Protein 1NSJ (pdb70)

Radius of gyration: 15.64 Å; Cα contacts (8 Å, |Δi|>4): 419; chains: 1; bounding box: 35×40×39 Å

Sequence (205 aa):
MVRVKICGITNLEDALFSVESGADAVGFVFYPKSKRYISPEDARRISVELPPFVFRVGVFVNEEPEKILDVASYVQLNAVQLHGEEPIELCRKIAERILVIKAVGVSNERDMERALNYREFPILLDTKTPEYGGSGKTFDWSLILPYRDRFRYLVLSGGLNPENVRSAIDVVRPFAVDVSSGVEAFPGKKDHDSIKMFIKNAKGL

Nearest PDB structures (foldseek):
  1nsj-assembly1_A-2  TM=1.005E+00  e=2.359E-43  Thermotoga maritima
  1lbm-assembly1_A  TM=1.004E+00  e=1.240E-36  Thermotoga maritima
  1dl3-assembly2_B  TM=9.849E-01  e=1.068E-34  Thermotoga maritima
  1v5x-assembly1_B  TM=9.228E-01  e=3.929E-20  Thermus thermophilus
  4wui-assembly1_A  TM=8.856E-01  e=5.084E-17  Jonesia denitrificans DSM 20603

CATH classification: 3.20.20.70

Secondary structure (DSSP, 8-state):
--EEEE----SHHHHHHHHHHT-SEEEEE--TT-TTB--HHHHHHHHHHS-SSSEEEEEESS--HHHHHHHHHHHT-SEEEE-S---HHHHHHHHTTSEEEEEEEESSHHHHHHHGGGTTS-EEEEES-SSSSS--S---GGGTGGGGGGSS-EEEESS--TTTHHHHHHHH--SEEEESGGGEEETTEE-HHHHHHHHHHHHT-

Solvent-accessible surface area: 10029 Å² total; per-residue (Å²): 159,9,116,1,12,0,12,0,0,42,42,61,120,0,0,51,62,0,23,146,32,27,6,44,10,0,0,0,16,10,69,88,175,32,157,43,87,7,24,26,92,66,0,85,165,10,1,84,104,9,48,95,195,13,88,27,3,0,9,3,38,81,32,100,45,119,95,0,40,83,12,6,84,105,0,98,14,53,0,0,3,0,54,12,122,1,70,45,114,32,0,117,96,0,42,121,186,26,86,3,20,0,2,2,30,1,43,47,88,190,38,0,106,95,0,45,107,19,104,82,13,28,0,1,0,10,1,84,44,115,108,178,59,3,44,37,219,67,22,86,10,53,28,0,82,108,39,89,117,117,15,160,110,8,13,0,7,7,27,2,46,18,152,22,0,92,62,0,5,75,57,1,130,12,86,9,0,8,5,30,66,27,1,30,60,125,61,7,73,2,52,59,85,27,0,94,51,0,0,91,46,0,26,51,116

B-factor: mean 32.95, std 12.45, range [14.98, 98.83]

Structure (mmCIF, N/CA/C/O backbone):
data_1NSJ
#
_entry.id   1NSJ
#
_cell.length_a   68.400
_cell.length_b   68.400
_cell.length_c   185.400
_cell.angle_alpha   90.00
_cell.angle_beta   90.00
_cell.angle_gamma   120.00
#
_symmetry.space_group_name_H-M   'P 61 2 2'
#
loop_
_entity.id
_entity.type
_entity.pdbx_description
1 polymer 'PHOSPHORIBOSYL ANTHRANILATE ISOMERASE'
2 non-polymer 'PHOSPHATE ION'
3 water water
#
loop_
_atom_site.group_PDB
_atom_site.id
_atom_site.type_symbol
_atom_site.label_atom_id
_atom_site.label_alt_id
_atom_site.label_comp_id
_atom_site.label_asym_id
_atom_site.label_entity_id
_atom_site.label_seq_id
_atom_site.pdbx_PDB_ins_code
_atom_site.Cartn_x
_atom_site.Cartn_y
_atom_site.Cartn_z
_atom_site.occupancy
_atom_site.B_iso_or_equiv
_atom_site.auth_seq_id
_atom_site.auth_comp_id
_atom_site.auth_asym_id
_atom_site.auth_atom_id
_atom_site.pdbx_PDB_model_num
ATOM 1 N N . MET A 1 1 ? -5.398 17.624 51.743 1.00 54.26 1 MET A N 1
ATOM 2 C CA . MET A 1 1 ? -3.918 17.569 51.840 1.00 53.99 1 MET A CA 1
ATOM 3 C C . MET A 1 1 ? -3.388 18.873 52.440 1.00 48.98 1 MET A C 1
ATOM 4 O O . MET A 1 1 ? -3.920 19.936 52.171 1.00 53.10 1 MET A O 1
ATOM 9 N N . VAL A 1 2 ? -2.330 18.784 53.226 1.00 41.43 2 VAL A N 1
ATOM 10 C CA . VAL A 1 2 ? -1.742 19.939 53.886 1.00 37.62 2 VAL A CA 1
ATOM 11 C C . VAL A 1 2 ? -0.844 20.835 52.994 1.00 34.23 2 VAL A C 1
ATOM 12 O O . VAL A 1 2 ? -0.271 20.365 52.003 1.00 34.16 2 VAL A O 1
ATOM 16 N N . ARG A 1 3 ? -0.786 22.130 53.305 1.00 28.93 3 ARG A N 1
ATOM 17 C CA . ARG A 1 3 ? 0.084 23.061 52.580 1.00 24.74 3 ARG A CA 1
ATOM 18 C C . ARG A 1 3 ? 1.398 23.110 53.350 1.00 23.32 3 ARG A C 1
ATOM 19 O O . ARG A 1 3 ? 1.412 22.887 54.549 1.00 22.33 3 ARG A O 1
ATOM 27 N N . VAL A 1 4 ? 2.499 23.407 52.667 1.00 21.66 4 VAL A N 1
ATOM 28 C CA . VAL A 1 4 ? 3.815 23.446 53.292 1.00 19.52 4 VAL A CA 1
ATOM 29 C C . VAL A 1 4 ? 4.549 24.726 52.974 1.00 22.90 4 VAL A C 1
ATOM 30 O O . VAL A 1 4 ? 4.701 25.085 51.805 1.00 24.19 4 VAL A O 1
ATOM 34 N N . LYS A 1 5 ? 4.993 25.432 54.002 1.00 20.56 5 LYS A N 1
ATOM 35 C CA . LYS A 1 5 ? 5.771 26.648 53.805 1.00 22.29 5 LYS A CA 1
ATOM 36 C C . LYS A 1 5 ? 7.201 26.359 54.297 1.00 25.54 5 LYS A C 1
ATOM 37 O O . LYS A 1 5 ? 7.376 25.749 55.356 1.00 26.84 5 LYS A O 1
ATOM 43 N N . ILE A 1 6 ? 8.212 26.714 53.504 1.00 24.21 6 ILE A N 1
ATOM 44 C CA . ILE A 1 6 ? 9.606 26.520 53.903 1.00 24.28 6 ILE A CA 1
ATOM 45 C C . ILE A 1 6 ? 10.052 27.953 54.213 1.00 26.31 6 ILE A C 1
ATOM 46 O O . ILE A 1 6 ? 10.024 28.829 53.341 1.00 27.20 6 ILE A O 1
ATOM 51 N N . CYS A 1 7 ? 10.371 28.217 55.477 1.00 23.90 7 CYS A N 1
ATOM 52 C CA . CYS A 1 7 ? 10.763 29.560 55.885 1.00 22.21 7 CYS A CA 1
ATOM 53 C C . CYS A 1 7 ? 12.279 29.739 55.968 1.00 22.32 7 CYS A C 1
ATOM 54 O O . CYS A 1 7 ? 13.034 28.772 55.900 1.00 24.61 7 CYS A O 1
ATOM 57 N N . GLY A 1 8 ? 12.718 30.989 56.083 1.00 24.47 8 GLY A N 1
ATOM 58 C CA . GLY A 1 8 ? 14.139 31.274 56.189 1.00 26.18 8 GLY A CA 1
ATOM 59 C C . GLY A 1 8 ? 14.946 31.061 54.922 1.00 24.49 8 GLY A C 1
ATOM 60 O O . GLY A 1 8 ? 16.120 30.699 54.987 1.00 25.86 8 GLY A O 1
ATOM 61 N N . ILE A 1 9 ? 14.316 31.271 53.772 1.00 24.96 9 ILE A N 1
ATOM 62 C CA . ILE A 1 9 ? 14.990 31.118 52.496 1.00 23.71 9 ILE A CA 1
ATOM 63 C C . ILE A 1 9 ? 15.906 32.323 52.308 1.00 22.36 9 ILE A C 1
ATOM 64 O O . ILE A 1 9 ? 15.476 33.466 52.467 1.00 23.56 9 ILE A O 1
ATOM 69 N N . THR A 1 10 ? 17.177 32.075 52.010 1.00 24.89 10 THR A N 1
ATOM 70 C CA . THR A 1 10 ? 18.109 33.173 51.811 1.00 27.12 10 THR A CA 1
ATOM 71 C C . THR A 1 10 ? 18.740 33.145 50.431 1.00 29.20 10 THR A C 1
ATOM 72 O O . THR A 1 10 ? 19.500 34.046 50.080 1.00 31.22 10 THR A O 1
ATOM 76 N N . ASN A 1 11 ? 18.441 32.125 49.642 1.00 28.81 11 ASN A N 1
ATOM 77 C CA . ASN A 1 11 ? 19.044 32.047 48.320 1.00 29.39 11 ASN A CA 1
ATOM 78 C C . ASN A 1 11 ? 18.149 31.396 47.267 1.00 28.85 11 ASN A C 1
ATOM 79 O O . ASN A 1 11 ? 17.324 30.546 47.584 1.00 27.65 11 ASN A O 1
ATOM 84 N N . LEU A 1 12 ? 18.325 31.816 46.011 1.00 29.13 12 LEU A N 1
ATOM 85 C CA . LEU A 1 12 ? 17.528 31.331 44.888 1.00 26.56 12 LEU A CA 1
ATOM 86 C C . LEU A 1 12 ? 17.461 29.822 44.722 1.00 24.25 12 LEU A C 1
ATOM 87 O O . LEU A 1 12 ? 16.357 29.285 44.592 1.00 26.77 12 LEU A O 1
ATOM 92 N N . GLU A 1 13 ? 18.601 29.125 44.761 1.00 23.08 13 GLU A N 1
ATOM 93 C CA . GLU A 1 13 ? 18.568 27.671 44.573 1.00 24.31 13 GLU A CA 1
ATOM 94 C C . GLU A 1 13 ? 17.740 26.923 45.621 1.00 26.67 13 GLU A C 1
ATOM 95 O O . GLU A 1 13 ? 17.066 25.948 45.278 1.00 26.95 13 GLU A O 1
ATOM 101 N N . ASP A 1 14 ? 17.785 27.357 46.887 1.00 27.64 14 ASP A N 1
ATOM 102 C CA . ASP A 1 14 ? 16.993 26.694 47.938 1.00 24.96 14 ASP A CA 1
ATOM 103 C C . ASP A 1 14 ? 15.521 26.948 47.654 1.00 21.53 14 ASP A C 1
ATOM 104 O O . ASP A 1 14 ? 14.692 26.068 47.814 1.00 24.96 14 ASP A O 1
ATOM 109 N N . ALA A 1 15 ? 15.201 28.155 47.219 1.00 19.74 15 ALA A N 1
ATOM 110 C CA . ALA A 1 15 ? 13.824 28.500 46.916 1.00 20.95 15 ALA A CA 1
ATOM 111 C C . ALA A 1 15 ? 13.272 27.665 45.751 1.00 22.08 15 ALA A C 1
ATOM 112 O O . ALA A 1 15 ? 12.196 27.071 45.855 1.00 22.38 15 ALA A O 1
ATOM 114 N N . LEU A 1 16 ? 14.015 27.596 44.650 1.00 23.49 16 LEU A N 1
ATOM 115 C CA . LEU A 1 16 ? 13.562 26.828 43.489 1.00 23.54 16 LEU A CA 1
ATOM 116 C C . LEU A 1 16 ? 13.447 25.337 43.794 1.00 21.59 16 LEU A C 1
ATOM 117 O O . LEU A 1 16 ? 12.536 24.663 43.319 1.00 22.99 16 LEU A O 1
ATOM 122 N N . PHE A 1 17 ? 14.380 24.807 44.572 1.00 23.55 17 PHE A N 1
ATOM 123 C CA . PHE A 1 17 ? 14.313 23.397 44.909 1.00 23.26 17 PHE A CA 1
ATOM 124 C C . PHE A 1 17 ? 13.038 23.157 45.724 1.00 25.77 17 PHE A C 1
ATOM 125 O O . PHE A 1 17 ? 12.346 22.160 45.502 1.00 27.73 17 PHE A O 1
ATOM 133 N N . SER A 1 18 ? 12.717 24.082 46.640 1.00 26.66 18 SER A N 1
ATOM 134 C CA . SER A 1 18 ? 11.518 23.989 47.481 1.00 25.16 18 SER A CA 1
ATOM 135 C C . SER A 1 18 ? 10.263 23.921 46.622 1.00 25.63 18 SER A C 1
ATOM 136 O O . SER A 1 18 ? 9.415 23.048 46.828 1.00 27.38 18 SER A O 1
ATOM 139 N N . VAL A 1 19 ? 10.156 24.839 45.659 1.00 24.83 19 VAL A N 1
ATOM 140 C CA . VAL A 1 19 ? 9.005 24.906 44.748 1.00 23.21 19 VAL A CA 1
ATOM 141 C C . VAL A 1 19 ? 8.861 23.608 43.946 1.00 22.46 19 VAL A C 1
ATOM 142 O O . VAL A 1 19 ? 7.788 22.993 43.933 1.00 21.81 19 VAL A O 1
ATOM 146 N N . GLU A 1 20 ? 9.961 23.154 43.337 1.00 25.83 20 GLU A N 1
ATOM 147 C CA . GLU A 1 20 ? 9.960 21.927 42.537 1.00 25.73 20 GLU A CA 1
ATOM 148 C C . GLU A 1 20 ? 9.700 20.664 43.367 1.00 28.32 20 GLU A C 1
ATOM 149 O O . GLU A 1 20 ? 9.219 19.671 42.822 1.00 30.52 20 GLU A O 1
ATOM 155 N N . SER A 1 21 ? 10.021 20.678 44.665 1.00 29.25 21 SER A N 1
ATOM 156 C CA . SER A 1 21 ? 9.749 19.516 45.526 1.00 27.68 21 SER A CA 1
ATOM 157 C C . SER A 1 21 ? 8.328 19.525 46.050 1.00 26.75 21 SER A C 1
ATOM 158 O O . SER A 1 21 ? 7.889 18.557 46.659 1.00 31.07 21 SER A O 1
ATOM 161 N N . GLY A 1 22 ? 7.607 20.618 45.808 1.00 26.01 22 GLY A N 1
ATOM 162 C CA . GLY A 1 22 ? 6.227 20.692 46.234 1.00 25.29 22 GLY A CA 1
ATOM 163 C C . GLY A 1 22 ? 5.840 21.711 47.287 1.00 26.41 22 GLY A C 1
ATOM 164 O O . GLY A 1 22 ? 4.701 21.673 47.714 1.00 27.69 22 GLY A O 1
ATOM 165 N N . ALA A 1 23 ? 6.739 22.594 47.714 1.00 23.86 23 ALA A N 1
ATOM 166 C CA . ALA A 1 23 ? 6.397 23.588 48.726 1.00 22.40 23 ALA A CA 1
ATOM 167 C C . ALA A 1 23 ? 5.393 24.582 48.152 1.00 24.46 23 ALA A C 1
ATOM 168 O O . ALA A 1 23 ? 5.507 24.977 47.002 1.00 27.29 23 ALA A O 1
ATOM 170 N N . ASP A 1 24 ? 4.427 25.009 48.960 1.00 23.36 24 ASP A N 1
ATOM 171 C CA . ASP A 1 24 ? 3.388 25.934 48.523 1.00 20.37 24 ASP A CA 1
ATOM 172 C C . ASP A 1 24 ? 3.685 27.382 48.840 1.00 20.75 24 ASP A C 1
ATOM 173 O O . ASP A 1 24 ? 2.954 28.272 48.412 1.00 20.72 24 ASP A O 1
ATOM 178 N N . ALA A 1 25 ? 4.702 27.622 49.657 1.00 23.08 25 ALA A N 1
ATOM 179 C CA . ALA A 1 25 ? 5.065 28.979 50.051 1.00 22.57 25 ALA A CA 1
ATOM 180 C C . ALA A 1 25 ? 6.508 29.019 50.483 1.00 22.59 25 ALA A C 1
ATOM 181 O O . ALA A 1 25 ? 7.021 27.995 50.946 1.00 23.49 25 ALA A O 1
ATOM 183 N N . VAL A 1 26 ? 7.172 30.156 50.283 1.00 23.99 26 VAL A N 1
ATOM 184 C CA . VAL A 1 26 ? 8.540 30.324 50.765 1.00 24.55 26 VAL A CA 1
ATOM 185 C C . VAL A 1 26 ? 8.477 31.540 51.664 1.00 23.86 26 VAL A C 1
ATOM 186 O O . VAL A 1 26 ? 7.681 32.475 51.434 1.00 24.69 26 VAL A O 1
ATOM 190 N N . GLY A 1 27 ? 9.289 31.536 52.718 1.00 20.21 27 GLY A N 1
ATOM 191 C CA . GLY A 1 27 ? 9.319 32.646 53.634 1.00 21.11 27 GLY A CA 1
ATOM 192 C C . GLY A 1 27 ? 10.671 33.358 53.690 1.00 21.12 27 GLY A C 1
ATOM 193 O O . GLY A 1 27 ? 11.696 32.691 53.698 1.00 24.47 27 GLY A O 1
ATOM 194 N N . PHE A 1 28 ? 10.640 34.686 53.720 1.00 23.39 28 PHE A N 1
ATOM 195 C CA . PHE A 1 28 ? 11.820 35.567 53.809 1.00 23.00 28 PHE A CA 1
ATOM 196 C C . PHE A 1 28 ? 11.724 36.288 55.154 1.00 24.13 28 PHE A C 1
ATOM 197 O O . PHE A 1 28 ? 10.709 36.914 55.444 1.00 25.54 28 PHE A O 1
ATOM 205 N N . VAL A 1 29 ? 12.770 36.191 55.965 1.00 23.28 29 VAL A N 1
ATOM 206 C CA . VAL A 1 29 ? 12.797 36.811 57.281 1.00 24.05 29 VAL A CA 1
ATOM 207 C C . VAL A 1 29 ? 13.354 38.219 57.173 1.00 26.72 29 VAL A C 1
ATOM 208 O O . VAL A 1 29 ? 14.521 38.406 56.836 1.00 29.74 29 VAL A O 1
ATOM 212 N N . PHE A 1 30 ? 12.541 39.214 57.499 1.00 27.03 30 PHE A N 1
ATOM 213 C CA . PHE A 1 30 ? 12.984 40.597 57.400 1.00 27.14 30 PHE A CA 1
ATOM 214 C C . PHE A 1 30 ? 13.294 41.204 58.763 1.00 29.24 30 PHE A C 1
ATOM 215 O O . PHE A 1 30 ? 13.304 42.419 58.946 1.00 31.30 30 PHE A O 1
ATOM 223 N N . TYR A 1 31 ? 13.584 40.332 59.716 1.00 31.68 31 TYR A N 1
ATOM 224 C CA . TYR A 1 31 ? 13.935 40.742 61.063 1.00 31.38 31 TYR A CA 1
ATOM 225 C C . TYR A 1 31 ? 15.471 40.811 61.071 1.00 29.86 31 TYR A C 1
ATOM 226 O O . TYR A 1 31 ? 16.150 39.793 60.971 1.00 28.87 31 TYR A O 1
ATOM 235 N N . PRO A 1 32 ? 16.029 42.027 61.173 1.00 32.43 32 PRO A N 1
ATOM 236 C CA . PRO A 1 32 ? 17.470 42.311 61.185 1.00 33.68 32 PRO A CA 1
ATOM 237 C C . PRO A 1 32 ? 18.325 41.472 62.133 1.00 35.71 32 PRO A C 1
ATOM 238 O O . PRO A 1 32 ? 19.462 41.149 61.814 1.00 36.39 32 PRO A O 1
ATOM 242 N N . LYS A 1 33 ? 17.792 41.134 63.302 1.00 37.48 33 LYS A N 1
ATOM 243 C CA . LYS A 1 33 ? 18.550 40.335 64.267 1.00 40.15 33 LYS A CA 1
ATOM 244 C C . LYS A 1 33 ? 18.519 38.832 64.022 1.00 40.81 33 LYS A C 1
ATOM 245 O O . LYS A 1 33 ? 19.046 38.067 64.824 1.00 43.63 33 LYS A O 1
ATOM 251 N N . SER A 1 34 ? 17.872 38.392 62.949 1.00 38.61 34 SER A N 1
ATOM 252 C CA . SER A 1 34 ? 17.826 36.969 62.661 1.00 35.44 34 SER A CA 1
ATOM 253 C C . SER A 1 34 ? 19.049 36.545 61.852 1.00 37.27 34 SER A C 1
ATOM 254 O O . SER A 1 34 ? 19.531 37.291 60.989 1.00 36.00 34 SER A O 1
ATOM 257 N N . LYS A 1 35 ? 19.541 35.337 62.122 1.00 37.09 35 LYS A N 1
ATOM 258 C CA . LYS A 1 35 ? 20.678 34.806 61.375 1.00 38.77 35 LYS A CA 1
ATOM 259 C C . LYS A 1 35 ? 20.214 34.439 59.955 1.00 40.01 35 LYS A C 1
ATOM 260 O O . LYS A 1 35 ? 21.031 34.222 59.060 1.00 43.48 35 LYS A O 1
ATOM 266 N N . ARG A 1 36 ? 18.898 34.314 59.781 1.00 36.37 36 ARG A N 1
ATOM 267 C CA . ARG A 1 36 ? 18.304 33.986 58.485 1.00 32.82 36 ARG A CA 1
ATOM 268 C C . ARG A 1 36 ? 17.787 35.247 57.782 1.00 31.14 36 ARG A C 1
ATOM 269 O O . ARG A 1 36 ? 16.944 35.159 56.888 1.00 33.15 36 ARG A O 1
ATOM 277 N N . TYR A 1 37 ? 18.2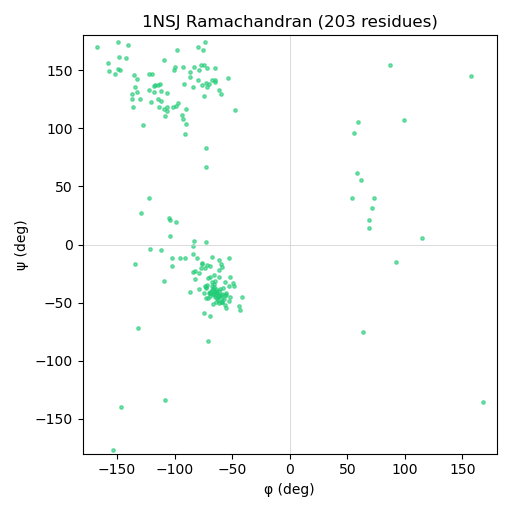73 36.414 58.195 1.00 27.22 37 TYR A N 1
ATOM 278 C CA . TYR A 1 37 ? 17.854 37.681 57.597 1.00 28.36 37 TYR A CA 1
ATOM 279 C C . TYR A 1 37 ? 18.257 37.856 56.113 1.00 29.97 37 TYR A C 1
ATOM 280 O O . TYR A 1 37 ? 19.369 37.517 55.719 1.00 30.68 37 TYR A O 1
ATOM 289 N N . ILE A 1 38 ? 17.360 38.422 55.310 1.00 30.22 38 ILE A N 1
ATOM 290 C CA . ILE A 1 38 ? 17.635 38.693 53.894 1.00 29.15 38 ILE A CA 1
ATOM 291 C C . ILE A 1 38 ? 17.100 40.098 53.577 1.00 29.59 38 ILE A C 1
ATOM 292 O O . ILE A 1 38 ? 15.971 40.429 53.941 1.00 30.45 38 ILE A O 1
ATOM 297 N N . SER A 1 39 ? 17.918 40.947 52.957 1.00 28.38 39 SER A N 1
ATOM 298 C CA . SER A 1 39 ? 17.490 42.304 52.641 1.00 28.85 39 SER A CA 1
ATOM 299 C C . SER A 1 39 ? 16.343 42.294 51.639 1.00 28.73 39 SER A C 1
ATOM 300 O O . SER A 1 39 ? 16.213 41.360 50.848 1.00 29.60 39 SER A O 1
ATOM 303 N N . PRO A 1 40 ? 15.487 43.324 51.670 1.00 27.48 40 PRO A N 1
ATOM 304 C CA . PRO A 1 40 ? 14.363 43.402 50.742 1.00 28.13 40 PRO A CA 1
ATOM 305 C C . PRO A 1 40 ? 14.858 43.342 49.307 1.00 30.88 40 PRO A C 1
ATOM 306 O O . PRO A 1 40 ? 14.174 42.814 48.444 1.00 32.62 40 PRO A O 1
ATOM 310 N N . GLU A 1 41 ? 16.053 43.874 49.059 1.00 32.70 41 GLU A N 1
ATOM 311 C CA . GLU A 1 41 ? 16.623 43.865 47.711 1.00 34.90 41 GLU A CA 1
ATOM 312 C C . GLU A 1 41 ? 17.010 42.461 47.268 1.00 33.46 41 GLU A C 1
ATOM 313 O O . GLU A 1 41 ? 16.692 42.051 46.152 1.00 31.68 41 GLU A O 1
ATOM 319 N N . ASP A 1 42 ? 17.649 41.708 48.155 1.00 31.82 42 ASP A N 1
ATOM 320 C CA . ASP A 1 42 ? 18.032 40.340 47.835 1.00 32.14 42 ASP A CA 1
ATOM 321 C C . ASP A 1 42 ? 16.795 39.464 47.687 1.00 32.60 42 ASP A C 1
ATOM 322 O O . ASP A 1 42 ? 16.773 38.534 46.881 1.00 33.02 42 ASP A O 1
ATOM 327 N N . ALA A 1 43 ? 15.782 39.741 48.502 1.00 31.52 43 ALA A N 1
ATOM 328 C CA . ALA A 1 43 ? 14.539 38.979 48.463 1.00 29.41 43 ALA A CA 1
ATOM 329 C C . ALA A 1 43 ? 13.772 39.267 47.176 1.00 27.71 43 ALA A C 1
ATOM 330 O O . ALA A 1 43 ? 13.213 38.355 46.572 1.00 26.25 43 ALA A O 1
ATOM 332 N N . ARG A 1 44 ? 13.732 40.531 46.762 1.00 29.00 44 ARG A N 1
ATOM 333 C CA . ARG A 1 44 ? 13.041 40.896 45.532 1.00 28.52 44 ARG A CA 1
ATOM 334 C C . ARG A 1 44 ? 13.559 40.091 44.324 1.00 27.89 44 ARG A C 1
ATOM 335 O O . ARG A 1 44 ? 12.770 39.617 43.521 1.00 29.46 44 ARG A O 1
ATOM 343 N N . ARG A 1 45 ? 14.879 39.913 44.236 1.00 29.45 45 ARG A N 1
ATOM 344 C CA . ARG A 1 45 ? 15.536 39.153 43.147 1.00 30.38 45 ARG A CA 1
ATOM 345 C C . ARG A 1 45 ? 14.993 37.744 43.045 1.00 30.15 45 ARG A C 1
ATOM 346 O O . ARG A 1 45 ? 14.775 37.213 41.952 1.00 32.31 45 ARG A O 1
ATOM 354 N N . ILE A 1 46 ? 14.836 37.127 44.209 1.00 29.41 46 ILE A N 1
ATOM 355 C CA . ILE A 1 46 ? 14.335 35.773 44.310 1.00 26.01 46 ILE A CA 1
ATOM 356 C C . ILE A 1 46 ? 12.847 35.692 44.004 1.00 25.61 46 ILE A C 1
ATOM 357 O O . ILE A 1 46 ? 12.421 34.838 43.230 1.00 28.66 46 ILE A O 1
ATOM 362 N N . SER A 1 47 ? 12.067 36.601 44.580 1.00 23.77 47 SER A N 1
ATOM 363 C CA . SER A 1 47 ? 10.617 36.609 44.385 1.00 24.62 47 SER A CA 1
ATOM 364 C C . SER A 1 47 ? 10.224 36.709 42.901 1.00 26.14 47 SER A C 1
ATOM 365 O O . SER A 1 47 ? 9.348 36.002 42.400 1.00 25.16 47 SER A O 1
ATOM 368 N N . VAL A 1 48 ? 10.872 37.635 42.220 1.00 27.70 48 VAL A N 1
ATOM 369 C CA . VAL A 1 48 ? 10.628 37.906 40.818 1.00 29.28 48 VAL A CA 1
ATOM 370 C C . VAL A 1 48 ? 10.922 36.699 39.899 1.00 28.22 48 VAL A C 1
ATOM 371 O O . VAL A 1 48 ? 10.258 36.501 38.895 1.00 30.86 48 VAL A O 1
ATOM 375 N N . GLU A 1 49 ? 11.841 35.844 40.323 1.00 26.75 49 GLU A N 1
ATOM 376 C CA . GLU A 1 49 ? 12.274 34.654 39.595 1.00 25.92 49 GLU A CA 1
ATOM 377 C C . GLU A 1 49 ? 11.372 33.414 39.798 1.00 28.73 49 GLU A C 1
ATOM 378 O O . GLU A 1 49 ? 11.374 32.469 38.987 1.00 29.01 49 GLU A O 1
ATOM 384 N N . LEU A 1 50 ? 10.657 33.391 40.921 1.00 28.46 50 LEU A N 1
ATOM 385 C CA . LEU A 1 50 ? 9.783 32.277 41.289 1.00 25.86 50 LEU A CA 1
ATOM 386 C C . LEU A 1 50 ? 8.532 32.210 40.429 1.00 23.38 50 LEU A C 1
ATOM 387 O O . LEU A 1 50 ? 8.054 33.225 39.952 1.00 25.64 50 LEU A O 1
ATOM 392 N N . PRO A 1 51 ? 7.971 31.007 40.244 1.00 21.85 51 PRO A N 1
ATOM 393 C CA . PRO A 1 51 ? 6.762 30.862 39.433 1.00 24.75 51 PRO A CA 1
ATOM 394 C C . PRO A 1 51 ? 5.505 31.334 40.147 1.00 29.15 51 PRO A C 1
ATOM 395 O O . PRO A 1 51 ? 5.526 31.652 41.343 1.00 30.90 51 PRO A O 1
ATOM 399 N N . PRO A 1 52 ? 4.402 31.476 39.400 1.00 27.21 52 PRO A N 1
ATOM 400 C CA . PRO A 1 52 ? 3.172 31.898 40.055 1.00 21.98 52 PRO A CA 1
ATOM 401 C C . PRO A 1 52 ? 2.693 30.675 40.851 1.00 20.63 52 PRO A C 1
ATOM 402 O O . PRO A 1 52 ? 3.280 29.595 40.749 1.00 20.61 52 PRO A O 1
ATOM 406 N N . PHE A 1 53 ? 1.633 30.853 41.636 1.00 21.91 53 PHE A N 1
ATOM 407 C CA . PHE A 1 53 ? 1.041 29.791 42.461 1.00 22.93 53 PHE A CA 1
ATOM 408 C C . PHE A 1 53 ? 1.880 29.311 43.629 1.00 23.28 53 PHE A C 1
ATOM 409 O O . PHE A 1 53 ? 1.715 28.193 44.087 1.00 26.07 53 PHE A O 1
ATOM 417 N N . VAL A 1 54 ? 2.815 30.150 44.056 1.00 23.78 54 VAL A N 1
ATOM 418 C CA . VAL A 1 54 ? 3.688 29.882 45.181 1.00 22.47 54 VAL A CA 1
ATOM 419 C C . VAL A 1 54 ? 3.733 31.182 45.984 1.00 22.15 54 VAL A C 1
ATOM 420 O O . VAL A 1 54 ? 4.116 32.228 45.463 1.00 22.05 54 VAL A O 1
ATOM 424 N N . PHE A 1 55 ? 3.268 31.122 47.232 1.00 21.90 55 PHE A N 1
ATOM 425 C CA . PHE A 1 55 ? 3.239 32.292 48.100 1.00 20.64 55 PHE A CA 1
ATOM 426 C C . PHE A 1 55 ? 4.614 32.764 48.570 1.00 19.72 55 PHE A C 1
ATOM 427 O O . PHE A 1 55 ? 5.492 31.953 48.864 1.00 21.95 55 PHE A O 1
ATOM 435 N N . ARG A 1 56 ? 4.812 34.079 48.568 1.00 20.02 56 ARG A N 1
ATOM 436 C CA . ARG A 1 56 ? 6.043 34.676 49.066 1.00 23.65 56 ARG A CA 1
ATOM 437 C C . ARG A 1 56 ? 5.549 35.333 50.339 1.00 22.54 56 ARG A C 1
ATOM 438 O O . ARG A 1 56 ? 4.672 36.189 50.285 1.00 23.70 56 ARG A O 1
ATOM 446 N N . VAL A 1 57 ? 6.042 34.888 51.483 1.00 23.20 57 VAL A N 1
ATOM 447 C CA . VAL A 1 57 ? 5.596 35.450 52.749 1.00 21.90 57 VAL A CA 1
ATOM 448 C C . VAL A 1 57 ? 6.750 36.210 53.375 1.00 20.29 57 VAL A C 1
ATOM 449 O O . VAL A 1 57 ? 7.895 35.792 53.264 1.00 22.82 57 VAL A O 1
ATOM 453 N N . GLY A 1 58 ? 6.473 37.379 53.939 1.00 22.52 58 GLY A N 1
ATOM 454 C CA . GLY A 1 58 ? 7.525 38.150 54.591 1.00 21.99 58 GLY A CA 1
ATOM 455 C C . GLY A 1 58 ? 7.359 38.077 56.109 1.00 22.75 58 GLY A C 1
ATOM 456 O O . GLY A 1 58 ? 6.258 38.264 56.604 1.00 22.86 58 GLY A O 1
ATOM 457 N N . VAL A 1 59 ? 8.425 37.764 56.843 1.00 23.08 59 VAL A N 1
ATOM 458 C CA . VAL A 1 59 ? 8.355 37.671 58.303 1.00 24.95 59 VAL A CA 1
ATOM 459 C C . VAL A 1 59 ? 8.871 38.935 58.977 1.00 24.58 59 VAL A C 1
ATOM 460 O O . VAL A 1 59 ? 10.039 39.294 58.822 1.00 24.92 59 VAL A O 1
ATOM 464 N N . PHE A 1 60 ? 7.997 39.589 59.736 1.00 24.43 60 PHE A N 1
ATOM 465 C CA . PHE A 1 60 ? 8.323 40.814 60.456 1.00 25.63 60 PHE A CA 1
ATOM 466 C C . PHE A 1 60 ? 8.136 40.616 61.963 1.00 28.69 60 PHE A C 1
ATOM 467 O O . PHE A 1 60 ? 7.251 39.876 62.389 1.00 28.50 60 PHE A O 1
ATOM 475 N N . VAL A 1 61 ? 8.970 41.278 62.761 1.00 29.64 61 VAL A N 1
ATOM 476 C CA . VAL A 1 61 ? 8.901 41.185 64.223 1.00 29.01 61 VAL A CA 1
ATOM 477 C C . VAL A 1 61 ? 8.839 42.610 64.770 1.00 29.63 61 VAL A C 1
ATOM 478 O O . VAL A 1 61 ? 9.827 43.342 64.736 1.00 32.57 61 VAL A O 1
ATOM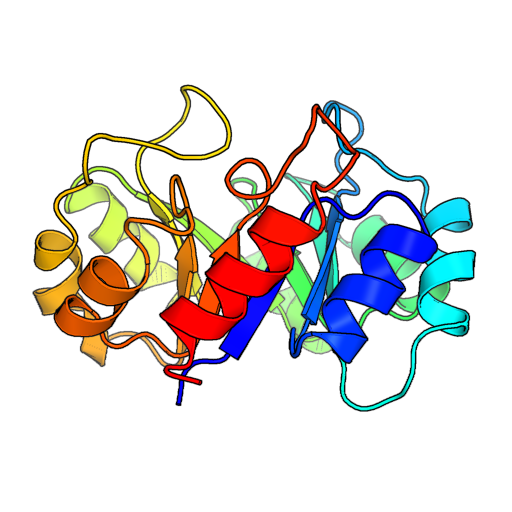 482 N N . ASN A 1 62 ? 7.646 43.035 65.165 1.00 30.03 62 ASN A N 1
ATOM 483 C CA . ASN A 1 62 ? 7.445 44.374 65.728 1.00 32.15 62 ASN A CA 1
ATOM 484 C C . ASN A 1 62 ? 7.971 45.491 64.818 1.00 35.14 62 ASN A C 1
ATOM 485 O O . ASN A 1 62 ? 8.583 46.454 65.290 1.00 35.48 62 ASN A O 1
ATOM 490 N N . GLU A 1 63 ? 7.762 45.347 63.512 1.00 35.35 63 GLU A N 1
ATOM 491 C CA . GLU A 1 63 ? 8.205 46.354 62.552 1.00 34.13 63 GLU A CA 1
ATOM 492 C C . GLU A 1 63 ? 7.097 47.386 62.466 1.00 34.45 63 GLU A C 1
ATOM 493 O O . GLU A 1 63 ? 5.928 47.055 62.663 1.00 34.72 63 GLU A O 1
ATOM 499 N N . GLU A 1 64 ? 7.448 48.639 62.210 1.00 36.07 64 GLU A N 1
ATOM 500 C CA . GLU A 1 64 ? 6.404 49.647 62.115 1.00 40.91 64 GLU A CA 1
ATOM 501 C C . GLU A 1 64 ? 5.638 49.426 60.803 1.00 42.71 64 GLU A C 1
ATOM 502 O O . GLU A 1 64 ? 6.238 49.179 59.745 1.00 41.25 64 GLU A O 1
ATOM 508 N N . PRO A 1 65 ? 4.301 49.555 60.850 1.00 40.91 65 PRO A N 1
ATOM 509 C CA . PRO A 1 65 ? 3.389 49.356 59.718 1.00 41.90 65 PRO A CA 1
ATOM 510 C C . PRO A 1 65 ? 3.764 49.893 58.346 1.00 43.02 65 PRO A C 1
ATOM 511 O O . PRO A 1 65 ? 3.648 49.167 57.357 1.00 41.91 65 PRO A O 1
ATOM 515 N N . GLU A 1 66 ? 4.245 51.131 58.275 1.00 44.33 66 GLU A N 1
ATOM 516 C CA . GLU A 1 66 ? 4.590 51.705 56.982 1.00 44.36 66 GLU A CA 1
ATOM 517 C C . GLU A 1 66 ? 5.739 50.960 56.317 1.00 40.75 66 GLU A C 1
ATOM 518 O O . GLU A 1 66 ? 5.711 50.739 55.107 1.00 39.83 66 GLU A O 1
ATOM 524 N N . LYS A 1 67 ? 6.742 50.575 57.103 1.00 36.40 67 LYS A N 1
ATOM 525 C CA . LYS A 1 67 ? 7.890 49.826 56.575 1.00 38.75 67 LYS A CA 1
ATOM 526 C C . LYS A 1 67 ? 7.495 48.418 56.066 1.00 38.19 67 LYS A C 1
ATOM 527 O O . LYS A 1 67 ? 8.066 47.915 55.092 1.00 38.49 67 LYS A O 1
ATOM 533 N N . ILE A 1 68 ? 6.556 47.778 56.761 1.00 37.53 68 ILE A N 1
ATOM 534 C CA . ILE A 1 68 ? 6.062 46.457 56.382 1.00 35.27 68 ILE A CA 1
ATOM 535 C C . ILE A 1 68 ? 5.409 46.559 54.995 1.00 34.24 68 ILE A C 1
ATOM 536 O O . ILE A 1 68 ? 5.685 45.764 54.107 1.00 32.03 68 ILE A O 1
ATOM 541 N N . LEU A 1 69 ? 4.559 47.560 54.813 1.00 33.82 69 LEU A N 1
ATOM 542 C CA . LEU A 1 69 ? 3.868 47.748 53.546 1.00 33.17 69 LEU A CA 1
ATOM 543 C C . LEU A 1 69 ? 4.800 48.103 52.391 1.00 34.47 69 LEU A C 1
ATOM 544 O O . LEU A 1 69 ? 4.568 47.691 51.250 1.00 33.76 69 LEU A O 1
ATOM 549 N N . ASP A 1 70 ? 5.863 48.844 52.679 1.00 33.05 70 ASP A N 1
ATOM 550 C CA . ASP A 1 70 ? 6.815 49.198 51.633 1.00 36.35 70 ASP A CA 1
ATOM 551 C C . ASP A 1 70 ? 7.633 47.984 51.170 1.00 36.35 70 ASP A C 1
ATOM 552 O O . ASP A 1 70 ? 7.843 47.795 49.967 1.00 37.05 70 ASP A O 1
ATOM 557 N N . VAL A 1 71 ? 8.072 47.150 52.111 1.00 33.26 71 VAL A N 1
ATOM 558 C CA . VAL A 1 71 ? 8.839 45.964 51.760 1.00 29.31 71 VAL A CA 1
ATOM 559 C C . VAL A 1 71 ? 7.944 45.001 50.990 1.00 29.76 71 VAL A C 1
ATOM 560 O O . VAL A 1 71 ? 8.387 44.426 50.003 1.00 30.88 71 VAL A O 1
ATOM 564 N N . ALA A 1 72 ? 6.671 44.896 51.390 1.00 31.15 72 ALA A N 1
ATOM 565 C CA . ALA A 1 72 ? 5.710 43.999 50.740 1.00 29.64 72 ALA A CA 1
ATOM 566 C C . ALA A 1 72 ? 5.463 44.341 49.284 1.00 31.62 72 ALA A C 1
ATOM 567 O O . ALA A 1 72 ? 5.427 43.448 48.445 1.00 33.00 72 ALA A O 1
ATOM 569 N N . SER A 1 73 ? 5.279 45.622 48.976 1.00 33.92 73 SER A N 1
ATOM 570 C CA . SER A 1 73 ? 5.042 46.014 47.590 1.00 32.28 73 SER A CA 1
ATOM 571 C C . SER A 1 73 ? 6.333 45.923 46.786 1.00 29.83 73 SER A C 1
ATOM 572 O O . SER A 1 73 ? 6.314 45.483 45.642 1.00 32.87 73 SER A O 1
ATOM 575 N N . TYR A 1 74 ? 7.464 46.239 47.408 1.00 25.50 74 TYR A N 1
ATOM 576 C CA . TYR A 1 74 ? 8.756 46.179 46.730 1.00 25.69 74 TYR A CA 1
ATOM 577 C C . TYR A 1 74 ? 9.171 44.753 46.359 1.00 27.14 74 TYR A C 1
ATOM 578 O O . TYR A 1 74 ? 9.550 44.475 45.225 1.00 26.81 74 TYR A O 1
ATOM 587 N N . VAL A 1 75 ? 9.118 43.858 47.335 1.00 25.89 75 VAL A N 1
ATOM 588 C CA . VAL A 1 75 ? 9.483 42.454 47.149 1.00 24.37 75 VAL A CA 1
ATOM 589 C C . VAL A 1 75 ? 8.347 41.655 46.502 1.00 26.27 75 VAL A C 1
ATOM 590 O O . VAL A 1 75 ? 8.558 40.526 46.058 1.00 26.18 75 VAL A O 1
ATOM 594 N N . GLN A 1 76 ? 7.158 42.259 46.425 1.00 25.32 76 GLN A N 1
ATOM 595 C CA . GLN A 1 76 ? 5.957 41.619 45.861 1.00 28.75 76 GLN A CA 1
ATOM 596 C C . GLN A 1 76 ? 5.549 40.373 46.654 1.00 28.37 76 GLN A C 1
ATOM 597 O O . GLN A 1 76 ? 5.441 39.266 46.115 1.00 27.10 76 GLN A O 1
ATOM 603 N N . LEU A 1 77 ? 5.362 40.579 47.954 1.00 26.74 77 LEU A N 1
ATOM 604 C CA . LEU A 1 77 ? 4.970 39.532 48.882 1.00 25.43 77 LEU A CA 1
ATOM 605 C C . LEU A 1 77 ? 3.499 39.282 48.680 1.00 22.51 77 LEU A C 1
ATOM 606 O O . LEU A 1 77 ? 2.782 40.162 48.228 1.00 24.56 77 LEU A O 1
ATOM 611 N N . ASN A 1 78 ? 3.063 38.073 49.011 1.00 21.29 78 ASN A N 1
ATOM 612 C CA . ASN A 1 78 ? 1.656 37.684 48.901 1.00 22.69 78 ASN A CA 1
ATOM 613 C C . ASN A 1 78 ? 0.991 37.694 50.276 1.00 23.40 78 ASN A C 1
ATOM 614 O O . ASN A 1 78 ? -0.234 37.774 50.394 1.00 24.50 78 ASN A O 1
ATOM 619 N N . ALA A 1 79 ? 1.812 37.653 51.320 1.00 24.31 79 ALA A N 1
ATOM 620 C CA . ALA A 1 79 ? 1.311 37.659 52.683 1.00 23.20 79 ALA A CA 1
ATOM 621 C C . ALA A 1 79 ? 2.398 38.145 53.609 1.00 26.34 79 ALA A C 1
ATOM 622 O O . ALA A 1 79 ? 3.601 38.076 53.291 1.00 25.37 79 ALA A O 1
ATOM 624 N N . VAL A 1 80 ? 1.961 38.656 54.754 1.00 27.36 80 VAL A N 1
ATOM 625 C CA . VAL A 1 80 ? 2.850 39.159 55.786 1.00 27.16 80 VAL A CA 1
ATOM 626 C C . VAL A 1 80 ? 2.612 38.282 57.039 1.00 27.88 80 VAL A C 1
ATOM 627 O O . VAL A 1 80 ? 1.480 37.933 57.345 1.00 28.48 80 VAL A O 1
ATOM 631 N N . GLN A 1 81 ? 3.688 37.799 57.649 1.00 26.48 81 GLN A N 1
ATOM 632 C CA . GLN A 1 81 ? 3.607 36.993 58.860 1.00 23.63 81 GLN A CA 1
ATOM 633 C C . GLN A 1 81 ? 4.116 37.876 59.986 1.00 23.79 81 GLN A C 1
ATOM 634 O O . GLN A 1 81 ? 5.297 38.241 60.005 1.00 24.55 81 GLN A O 1
ATOM 640 N N . LEU A 1 82 ? 3.218 38.289 60.875 1.00 24.10 82 LEU A N 1
ATOM 641 C CA . LEU A 1 82 ? 3.594 39.152 62.004 1.00 23.81 82 LEU A CA 1
ATOM 642 C C . LEU A 1 82 ? 3.964 38.250 63.166 1.00 24.12 82 LEU A C 1
ATOM 643 O O . LEU A 1 82 ? 3.101 37.641 63.799 1.00 27.71 82 LEU A O 1
ATOM 648 N N . HIS A 1 83 ? 5.268 38.136 63.396 1.00 23.70 83 HIS A N 1
ATOM 649 C CA . HIS A 1 83 ? 5.824 37.245 64.408 1.00 28.27 83 HIS A CA 1
ATOM 650 C C . HIS A 1 83 ? 6.315 37.881 65.706 1.00 30.84 83 HIS A C 1
ATOM 651 O O . HIS A 1 83 ? 7.168 37.297 66.379 1.00 32.09 83 HIS A O 1
ATOM 658 N N . GLY A 1 84 ? 5.837 39.083 66.030 1.00 33.43 84 GLY A N 1
ATOM 659 C CA . GLY A 1 84 ? 6.242 39.752 67.266 1.00 33.41 84 GLY A CA 1
ATOM 660 C C . GLY A 1 84 ? 5.081 39.743 68.249 1.00 31.97 84 GLY A C 1
ATOM 661 O O . GLY A 1 84 ? 4.435 38.717 68.432 1.00 32.66 84 GLY A O 1
ATOM 662 N N . GLU A 1 85 ? 4.807 40.882 68.875 1.00 33.52 85 GLU A N 1
ATOM 663 C CA . GLU A 1 85 ? 3.685 40.991 69.822 1.00 37.75 85 GLU A CA 1
ATOM 664 C C . GLU A 1 85 ? 2.769 42.097 69.301 1.00 35.76 85 GLU A C 1
ATOM 665 O O . GLU A 1 85 ? 2.259 42.915 70.075 1.00 38.38 85 GLU A O 1
ATOM 671 N N . GLU A 1 86 ? 2.596 42.122 67.980 1.00 30.14 86 GLU A N 1
ATOM 672 C CA . GLU A 1 86 ? 1.773 43.118 67.293 1.00 29.02 86 GLU A CA 1
ATOM 673 C C . GLU A 1 86 ? 0.327 43.062 67.775 1.00 29.49 86 GLU A C 1
ATOM 674 O O . GLU A 1 86 ? -0.270 41.997 67.807 1.00 30.98 86 GLU A O 1
ATOM 680 N N . PRO A 1 87 ? -0.252 44.213 68.163 1.00 30.22 87 PRO A N 1
ATOM 681 C CA . PRO A 1 87 ? -1.650 44.270 68.633 1.00 32.38 87 PRO A CA 1
ATOM 682 C C . PRO A 1 87 ? -2.629 44.133 67.460 1.00 33.73 87 PRO A C 1
ATOM 683 O O . PRO A 1 87 ? -2.277 44.511 66.345 1.00 35.27 87 PRO A O 1
ATOM 687 N N . ILE A 1 88 ? -3.857 43.647 67.705 1.00 33.61 88 ILE A N 1
ATOM 688 C CA . ILE A 1 88 ? -4.836 43.465 66.623 1.00 34.95 88 ILE A CA 1
ATOM 689 C C . ILE A 1 88 ? -5.049 44.703 65.767 1.00 37.12 88 ILE A C 1
ATOM 690 O O . ILE A 1 88 ? -5.410 44.577 64.592 1.00 35.61 88 ILE A O 1
ATOM 695 N N . GLU A 1 89 ? -4.850 45.889 66.352 1.00 35.89 89 GLU A N 1
ATOM 696 C CA . GLU A 1 89 ? -5.013 47.147 65.610 1.00 35.99 89 GLU A CA 1
ATOM 697 C C . GLU A 1 89 ? -3.990 47.237 64.473 1.00 33.76 89 GLU A C 1
ATOM 698 O O . GLU A 1 89 ? -4.337 47.602 63.352 1.00 34.94 89 GLU A O 1
ATOM 704 N N . LEU A 1 90 ? -2.734 46.913 64.779 1.00 32.54 90 LEU A N 1
ATOM 705 C CA . LEU A 1 90 ? -1.669 46.923 63.791 1.00 31.51 90 LEU A CA 1
ATOM 706 C C . LEU A 1 90 ? -1.994 45.842 62.748 1.00 34.75 90 LEU A C 1
ATOM 707 O O . LEU A 1 90 ? -1.894 46.087 61.544 1.00 34.02 90 LEU A O 1
ATOM 712 N N . CYS A 1 91 ? -2.434 44.672 63.220 1.00 32.62 91 CYS A N 1
ATOM 713 C CA . CYS A 1 91 ? -2.789 43.555 62.345 1.00 31.61 91 CYS A CA 1
ATOM 714 C C . CYS A 1 91 ? -3.909 43.921 61.391 1.00 32.14 91 CYS A C 1
ATOM 715 O O . CYS A 1 91 ? -3.860 43.571 60.214 1.00 32.47 91 CYS A O 1
ATOM 718 N N . ARG A 1 92 ? -4.926 44.599 61.914 1.00 32.39 92 ARG A N 1
ATOM 719 C CA . ARG A 1 92 ? -6.073 45.028 61.124 1.00 34.38 92 ARG A CA 1
ATOM 720 C C . ARG A 1 92 ? -5.708 46.107 60.089 1.00 36.68 92 ARG A C 1
ATOM 721 O O . ARG A 1 92 ? -6.303 46.166 59.007 1.00 36.27 92 ARG A O 1
ATOM 729 N N . LYS A 1 93 ? -4.735 46.958 60.411 1.00 36.96 93 LYS A N 1
ATOM 730 C CA . LYS A 1 93 ? -4.333 48.007 59.476 1.00 38.17 93 LYS A CA 1
ATOM 731 C C . LYS A 1 93 ? -3.588 47.366 58.304 1.00 36.18 93 LYS A C 1
ATOM 732 O O . LYS A 1 93 ? -3.861 47.675 57.140 1.00 38.86 93 LYS A O 1
ATOM 738 N N . ILE A 1 94 ? -2.657 46.464 58.611 1.00 34.55 94 ILE A N 1
ATOM 739 C CA . ILE A 1 94 ? -1.898 45.778 57.565 1.00 32.82 94 ILE A CA 1
ATOM 740 C C . ILE A 1 94 ? -2.860 44.976 56.683 1.00 30.37 94 ILE A C 1
ATOM 741 O O . ILE A 1 94 ? -2.790 45.064 55.465 1.00 31.45 94 ILE A O 1
ATOM 746 N N . ALA A 1 95 ? -3.814 44.286 57.305 1.00 28.14 95 ALA A N 1
ATOM 747 C CA . ALA A 1 95 ? -4.784 43.460 56.601 1.00 28.15 95 ALA A CA 1
ATOM 748 C C . ALA A 1 95 ? -5.650 44.196 55.596 1.00 30.26 95 ALA A C 1
ATOM 749 O O . ALA A 1 95 ? -6.258 43.576 54.728 1.00 30.39 95 ALA A O 1
ATOM 751 N N . GLU A 1 96 ? -5.699 45.517 55.690 1.00 32.59 96 GLU A N 1
ATOM 752 C CA . GLU A 1 96 ? -6.488 46.287 54.747 1.00 33.47 96 GLU A CA 1
ATOM 753 C C . GLU A 1 96 ? -5.856 46.230 53.373 1.00 32.63 96 GLU A C 1
ATOM 754 O O . GLU A 1 96 ? -6.539 46.430 52.378 1.00 35.02 96 GLU A O 1
ATOM 760 N N . ARG A 1 97 ? -4.541 46.048 53.333 1.00 31.97 97 ARG A N 1
ATOM 761 C CA . ARG A 1 97 ? -3.804 46.035 52.075 1.00 32.64 97 ARG A CA 1
ATOM 762 C C . ARG A 1 97 ? -3.245 44.682 51.593 1.00 31.68 97 ARG A C 1
ATOM 763 O O . ARG A 1 97 ? -3.144 44.441 50.388 1.00 31.40 97 ARG A O 1
ATOM 771 N N . ILE A 1 98 ? -2.887 43.808 52.522 1.00 27.57 98 ILE A N 1
ATOM 772 C CA . ILE A 1 98 ? -2.290 42.528 52.183 1.00 24.58 98 ILE A CA 1
ATOM 773 C C . ILE A 1 98 ? -2.684 41.483 53.237 1.00 28.04 98 ILE A C 1
ATOM 774 O O . ILE A 1 98 ? -2.948 41.830 54.385 1.00 30.53 98 ILE A O 1
ATOM 779 N N . LEU A 1 99 ? -2.768 40.214 52.854 1.00 25.72 99 LEU A N 1
ATOM 780 C CA . LEU A 1 99 ? -3.124 39.154 53.801 1.00 25.82 99 LEU A CA 1
ATOM 781 C C . LEU A 1 99 ? -2.105 39.014 54.970 1.00 26.61 99 LEU A C 1
ATOM 782 O O . LEU A 1 99 ? -0.868 39.028 54.758 1.00 22.50 99 LEU A O 1
ATOM 787 N N . VAL A 1 100 ? -2.614 38.920 56.205 1.00 27.80 100 VAL A N 1
ATOM 788 C CA . VAL A 1 100 ? -1.722 38.762 57.372 1.00 28.20 100 VAL A CA 1
ATOM 789 C C . VAL A 1 100 ? -1.930 37.450 58.149 1.00 22.51 100 VAL A C 1
ATOM 790 O O . VAL A 1 100 ? -3.050 36.965 58.322 1.00 23.72 100 VAL A O 1
ATOM 794 N N . ILE A 1 101 ? -0.821 36.828 58.502 1.00 21.98 101 ILE A N 1
ATOM 795 C CA . ILE A 1 101 ? -0.811 35.608 59.283 1.00 24.33 101 ILE A CA 1
ATOM 796 C C . ILE A 1 101 ? -0.195 36.066 60.619 1.00 25.17 101 ILE A C 1
ATOM 797 O O . ILE A 1 101 ? 0.871 36.708 60.630 1.00 24.10 101 ILE A O 1
ATOM 802 N N . LYS A 1 102 ? -0.908 35.844 61.721 1.00 25.25 102 LYS A N 1
ATOM 803 C CA . LYS A 1 102 ? -0.389 36.231 63.039 1.00 25.22 102 LYS A CA 1
ATOM 804 C C . LYS A 1 102 ? 0.230 35.006 63.656 1.00 20.82 102 LYS A C 1
ATOM 805 O O . LYS A 1 102 ? -0.417 33.960 63.760 1.00 23.20 102 LYS A O 1
ATOM 811 N N . ALA A 1 103 ? 1.504 35.113 63.981 1.00 19.79 103 ALA A N 1
ATOM 812 C CA . ALA A 1 103 ? 2.210 34.022 64.609 1.00 23.25 103 ALA A CA 1
ATOM 813 C C . ALA A 1 103 ? 2.090 34.238 66.123 1.00 26.41 103 ALA A C 1
ATOM 814 O O . ALA A 1 103 ? 2.175 35.372 66.601 1.00 25.78 103 ALA A O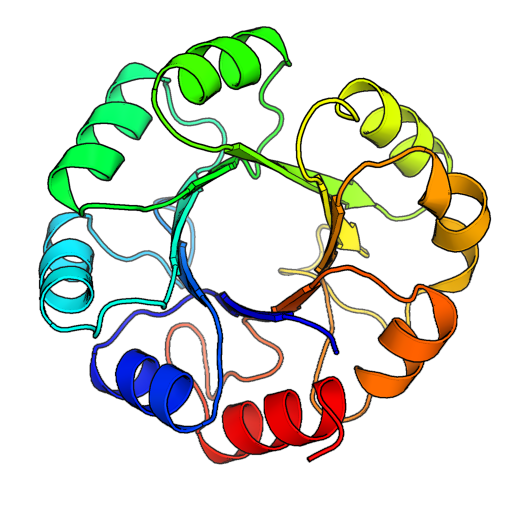 1
ATOM 816 N N . VAL A 1 104 ? 1.844 33.161 66.865 1.00 28.07 104 VAL A N 1
ATOM 817 C CA . VAL A 1 104 ? 1.731 33.238 68.318 1.00 27.41 104 VAL A CA 1
ATOM 818 C C . VAL A 1 104 ? 2.570 32.139 68.963 1.00 26.71 104 VAL A C 1
ATOM 819 O O . VAL A 1 104 ? 2.529 30.990 68.514 1.00 28.28 104 VAL A O 1
ATOM 823 N N . GLY A 1 105 ? 3.392 32.504 69.950 1.00 23.45 105 GLY A N 1
ATOM 824 C CA . GLY A 1 105 ? 4.192 31.509 70.655 1.00 22.97 105 GLY A CA 1
ATOM 825 C C . GLY A 1 105 ? 3.254 30.701 71.536 1.00 21.33 105 GLY A C 1
ATOM 826 O O . GLY A 1 105 ? 2.408 31.263 72.225 1.00 24.56 105 GLY A O 1
ATOM 827 N N . VAL A 1 106 ? 3.406 29.388 71.547 1.00 23.16 106 VAL A N 1
ATOM 828 C CA . VAL A 1 106 ? 2.505 28.531 72.303 1.00 23.81 106 VAL A CA 1
ATOM 829 C C . VAL A 1 106 ? 3.211 27.427 73.069 1.00 27.17 106 VAL A C 1
ATOM 830 O O . VAL A 1 106 ? 3.908 26.629 72.463 1.00 27.82 106 VAL A O 1
ATOM 834 N N . SER A 1 107 ? 2.993 27.337 74.386 1.00 29.59 107 SER A N 1
ATOM 835 C CA . SER A 1 107 ? 3.610 26.267 75.182 1.00 29.06 107 SER A CA 1
ATOM 836 C C . SER A 1 107 ? 2.631 25.596 76.138 1.00 27.01 107 SER A C 1
ATOM 837 O O . SER A 1 107 ? 2.876 24.487 76.603 1.00 31.19 107 SER A O 1
ATOM 840 N N . ASN A 1 108 ? 1.497 26.236 76.386 1.00 26.99 108 ASN A N 1
ATOM 841 C CA . ASN A 1 108 ? 0.470 25.687 77.272 1.00 27.33 108 ASN A CA 1
ATOM 842 C C . ASN A 1 108 ? -0.875 26.275 76.842 1.00 30.04 108 ASN A C 1
ATOM 843 O O . ASN A 1 108 ? -0.916 27.088 75.893 1.00 31.08 108 ASN A O 1
ATOM 848 N N . GLU A 1 109 ? -1.961 25.966 77.558 1.00 26.76 109 GLU A N 1
ATOM 849 C CA . GLU A 1 109 ? -3.246 26.507 77.140 1.00 24.81 109 GLU A CA 1
ATOM 850 C C . GLU A 1 109 ? -3.526 27.995 77.373 1.00 27.50 109 GLU A C 1
ATOM 851 O O . GLU A 1 109 ? -4.350 28.573 76.669 1.00 28.71 109 GLU A O 1
ATOM 857 N N . ARG A 1 110 ? -2.790 28.638 78.285 1.00 28.28 110 ARG A N 1
ATOM 858 C CA . ARG A 1 110 ? -2.961 30.086 78.520 1.00 30.74 110 ARG A CA 1
ATOM 859 C C . ARG A 1 110 ? -2.534 30.814 77.247 1.00 29.67 110 ARG A C 1
ATOM 860 O O . ARG A 1 110 ? -3.104 31.846 76.892 1.00 30.46 110 ARG A O 1
ATOM 868 N N . ASP A 1 111 ? -1.562 30.227 76.541 1.00 29.98 111 ASP A N 1
ATOM 869 C CA . ASP A 1 111 ? -1.057 30.781 75.280 1.00 29.67 111 ASP A CA 1
ATOM 870 C C . ASP A 1 111 ? -2.101 30.599 74.175 1.00 29.16 111 ASP A C 1
ATOM 871 O O . ASP A 1 111 ? -2.246 31.461 73.310 1.00 29.30 111 ASP A O 1
ATOM 876 N N . MET A 1 112 ? -2.839 29.489 74.221 1.00 27.11 112 MET A N 1
ATOM 877 C CA . MET A 1 112 ? -3.886 29.221 73.242 1.00 26.78 112 MET A CA 1
ATOM 878 C C . MET A 1 112 ? -5.049 30.167 73.477 1.00 28.26 112 MET A C 1
ATOM 879 O O . MET A 1 112 ? -5.798 30.486 72.549 1.00 28.90 112 MET A O 1
ATOM 884 N N . GLU A 1 113 ? -5.222 30.595 74.726 1.00 26.22 113 GLU A N 1
ATOM 885 C CA . GLU A 1 113 ? -6.288 31.528 75.054 1.00 27.11 113 GLU A CA 1
ATOM 886 C C . GLU A 1 113 ? -5.906 32.886 74.508 1.00 26.45 113 GLU A C 1
ATOM 887 O O . GLU A 1 113 ? -6.764 33.662 74.082 1.00 24.95 113 GLU A O 1
ATOM 893 N N . ARG A 1 114 ? -4.618 33.197 74.574 1.00 28.06 114 ARG A N 1
ATOM 894 C CA . ARG A 1 114 ? -4.124 34.452 74.035 1.00 30.78 114 ARG A CA 1
ATOM 895 C C . ARG A 1 114 ? -4.313 34.433 72.488 1.00 30.78 114 ARG A C 1
ATOM 896 O O . ARG A 1 114 ? -4.787 35.409 71.890 1.00 29.65 114 ARG A O 1
ATOM 904 N N . ALA A 1 115 ? -4.004 33.293 71.872 1.00 29.24 115 ALA A N 1
ATOM 905 C CA . ALA A 1 115 ? -4.137 33.096 70.432 1.00 29.50 115 ALA A CA 1
ATOM 906 C C . ALA A 1 115 ? -5.566 33.339 69.941 1.00 31.30 115 ALA A C 1
ATOM 907 O O . ALA A 1 115 ? -5.763 33.926 68.880 1.00 32.59 115 ALA A O 1
ATOM 909 N N . LEU A 1 116 ? -6.559 32.939 70.733 1.00 31.55 116 LEU A N 1
ATOM 910 C CA . LEU A 1 116 ? -7.966 33.120 70.380 1.00 28.30 116 LEU A CA 1
ATOM 911 C C . LEU A 1 116 ? -8.382 34.569 70.146 1.00 28.49 116 LEU A C 1
ATOM 912 O O . LEU A 1 116 ? -9.414 34.813 69.533 1.00 31.06 116 LEU A O 1
ATOM 917 N N . ASN A 1 117 ? -7.615 35.542 70.630 1.00 28.61 117 ASN A N 1
ATOM 918 C CA . ASN A 1 117 ? -7.991 36.947 70.404 1.00 29.97 117 ASN A CA 1
ATOM 919 C C . ASN A 1 117 ? -7.663 37.365 68.987 1.00 30.86 117 ASN A C 1
ATOM 920 O O . ASN A 1 117 ? -8.062 38.430 68.537 1.00 30.51 117 ASN A O 1
ATOM 925 N N . TYR A 1 118 ? -6.830 36.567 68.335 1.00 31.25 118 TYR A N 1
ATOM 926 C CA . TYR A 1 118 ? -6.405 36.839 66.980 1.00 32.13 118 TYR A CA 1
ATOM 927 C C . TYR A 1 118 ? -7.117 35.941 65.971 1.00 32.14 118 TYR A C 1
ATOM 928 O O . TYR A 1 118 ? -6.826 36.005 64.779 1.00 34.19 118 TYR A O 1
ATOM 937 N N . ARG A 1 119 ? -8.096 35.170 66.429 1.00 31.24 119 ARG A N 1
ATOM 938 C CA . ARG A 1 119 ? -8.808 34.225 65.568 1.00 33.51 119 ARG A CA 1
ATOM 939 C C . ARG A 1 119 ? -9.417 34.730 64.265 1.00 33.32 119 ARG A C 1
ATOM 940 O O . ARG A 1 119 ? -9.832 33.922 63.440 1.00 35.36 119 ARG A O 1
ATOM 948 N N . GLU A 1 120 ? -9.485 36.043 64.074 1.00 33.06 120 GLU A N 1
ATOM 949 C CA . GLU A 1 120 ? -10.041 36.575 62.834 1.00 33.00 120 GLU A CA 1
ATOM 950 C C . GLU A 1 120 ? -9.028 36.435 61.672 1.00 30.88 120 GLU A C 1
ATOM 951 O O . GLU A 1 120 ? -9.406 36.481 60.495 1.00 30.33 120 GLU A O 1
ATOM 957 N N . PHE A 1 121 ? -7.760 36.215 62.023 1.00 28.30 121 PHE A N 1
ATOM 958 C CA . PHE A 1 121 ? -6.672 36.044 61.063 1.00 28.86 121 PHE A CA 1
ATOM 959 C C . PHE A 1 121 ? -6.181 34.597 61.030 1.00 28.67 121 PHE A C 1
ATOM 960 O O . PHE A 1 121 ? -6.442 33.818 61.952 1.00 30.13 121 PHE A O 1
ATOM 968 N N . PRO A 1 122 ? -5.525 34.193 59.923 1.00 28.78 122 PRO A N 1
ATOM 969 C CA . PRO A 1 122 ? -4.998 32.827 59.870 1.00 27.62 122 PRO A CA 1
ATOM 970 C C . PRO A 1 122 ? -3.937 32.877 60.995 1.00 28.96 122 PRO A C 1
ATOM 971 O O . PRO A 1 122 ? -3.230 33.891 61.138 1.00 27.10 122 PRO A O 1
ATOM 975 N N . ILE A 1 123 ? -3.796 31.809 61.769 1.00 26.12 123 ILE A N 1
ATOM 976 C CA . ILE A 1 123 ? -2.852 31.828 62.869 1.00 24.97 123 ILE A CA 1
ATOM 977 C C . ILE A 1 123 ? -1.749 30.846 62.639 1.00 25.07 123 ILE A C 1
ATOM 978 O O . ILE A 1 123 ? -2.009 29.745 62.177 1.00 25.40 123 ILE A O 1
ATOM 983 N N . LEU A 1 124 ? -0.516 31.256 62.922 1.00 26.56 124 LEU A N 1
ATOM 984 C CA . LEU A 1 124 ? 0.614 30.340 62.857 1.00 25.41 124 LEU A CA 1
ATOM 985 C C . LEU A 1 124 ? 0.945 30.084 64.343 1.00 25.35 124 LEU A C 1
ATOM 986 O O . LEU A 1 124 ? 1.201 31.027 65.095 1.00 25.43 124 LEU A O 1
ATOM 991 N N . LEU A 1 125 ? 0.834 28.836 64.781 1.00 23.08 125 LEU A N 1
ATOM 992 C CA . LEU A 1 125 ? 1.142 28.480 66.154 1.00 23.95 125 LEU A CA 1
ATOM 993 C C . LEU A 1 125 ? 2.598 28.054 66.223 1.00 25.90 125 LEU A C 1
ATOM 994 O O . LEU A 1 125 ? 2.978 27.002 65.708 1.00 27.17 125 LEU A O 1
ATOM 999 N N . ASP A 1 126 ? 3.421 28.905 66.821 1.00 25.99 126 ASP A N 1
ATOM 1000 C CA . ASP A 1 126 ? 4.847 28.644 66.963 1.00 27.51 126 ASP A CA 1
ATOM 1001 C C . ASP A 1 126 ? 5.028 27.929 68.307 1.00 29.84 126 ASP A C 1
ATOM 1002 O O . ASP A 1 126 ? 5.154 28.573 69.352 1.00 28.88 126 ASP A O 1
ATOM 1007 N N . THR A 1 127 ? 5.065 26.601 68.269 1.00 32.99 127 THR A N 1
ATOM 1008 C CA . THR A 1 127 ? 5.171 25.790 69.483 1.00 35.77 127 THR A CA 1
ATOM 1009 C C . THR A 1 127 ? 6.552 25.699 70.183 1.00 39.66 127 THR A C 1
ATOM 1010 O O . THR A 1 127 ? 7.579 25.507 69.529 1.00 38.91 127 THR A O 1
ATOM 1014 N N . LYS A 1 128 ? 6.525 25.785 71.526 1.00 43.47 128 LYS A N 1
ATOM 1015 C CA . LYS A 1 128 ? 7.694 25.741 72.432 1.00 41.68 128 LYS A CA 1
ATOM 1016 C C . LYS A 1 128 ? 8.727 26.813 72.081 0.00 39.03 128 LYS A C 1
ATOM 1017 O O . LYS A 1 128 ? 9.537 26.659 71.166 0.00 39.60 128 LYS A O 1
ATOM 1023 N N . THR A 1 129 ? 8.630 27.931 72.791 0.00 36.25 129 THR A N 1
ATOM 1024 C CA . THR A 1 129 ? 9.519 29.071 72.607 0.00 33.98 129 THR A CA 1
ATOM 1025 C C . THR A 1 129 ? 9.824 29.679 73.978 0.00 32.68 129 THR A C 1
ATOM 1026 O O . THR A 1 129 ? 9.118 29.401 74.952 0.00 32.33 129 THR A O 1
ATOM 1030 N N . PRO A 1 130 ? 10.908 30.468 74.094 0.00 31.20 130 PRO A N 1
ATOM 1031 C CA . PRO A 1 130 ? 11.860 30.850 73.044 0.00 29.64 130 PRO A CA 1
ATOM 1032 C C . PRO A 1 130 ? 12.762 29.699 72.599 0.00 28.15 130 PRO A C 1
ATOM 1033 O O . PRO A 1 130 ? 12.465 29.025 71.622 0.00 28.03 130 PRO A O 1
ATOM 1037 N N . GLU A 1 131 ? 13.839 29.466 73.345 0.00 26.78 131 GLU A N 1
ATOM 1038 C CA . GLU A 1 131 ? 14.804 28.408 73.046 0.00 25.84 131 GLU A CA 1
ATOM 1039 C C . GLU A 1 131 ? 15.490 28.687 71.705 0.00 25.47 131 GLU A C 1
ATOM 1040 O O . GLU A 1 131 ? 16.646 29.124 71.665 0.00 25.03 131 GLU A O 1
ATOM 1046 N N . TYR A 1 132 ? 14.765 28.458 70.615 0.00 25.18 132 TYR A N 1
ATOM 1047 C CA . TYR A 1 132 ? 15.284 28.693 69.266 0.00 24.65 132 TYR A CA 1
ATOM 1048 C C . TYR A 1 132 ? 14.078 29.137 68.446 0.00 25.14 132 TYR A C 1
ATOM 1049 O O . TYR A 1 132 ? 13.274 29.924 68.932 0.00 25.13 132 TYR A O 1
A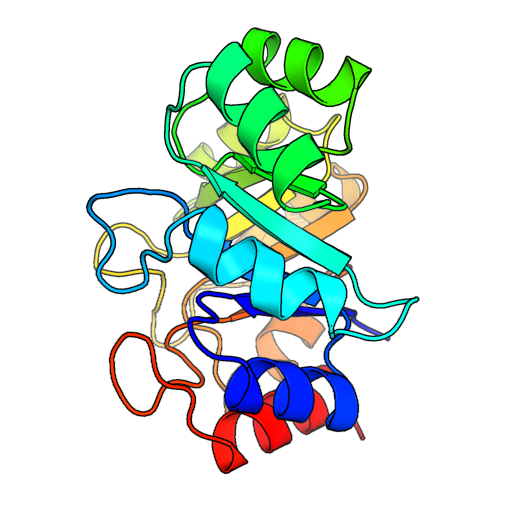TOM 1058 N N . GLY A 1 133 ? 13.981 28.653 67.200 0.00 25.81 133 GLY A N 1
ATOM 1059 C CA . GLY A 1 133 ? 12.832 28.942 66.337 0.00 26.95 133 GLY A CA 1
ATOM 1060 C C . GLY A 1 133 ? 11.639 28.033 66.547 0.00 28.02 133 GLY A C 1
ATOM 1061 O O . GLY A 1 133 ? 10.643 28.100 65.810 0.00 27.88 133 GLY A O 1
ATOM 1062 N N . GLY A 1 134 ? 11.807 27.095 67.462 0.00 29.06 134 GLY A N 1
ATOM 1063 C CA . GLY A 1 134 ? 10.758 26.148 67.803 0.00 30.41 134 GLY A CA 1
ATOM 1064 C C . GLY A 1 134 ? 11.294 24.992 68.659 0.00 31.58 134 GLY A C 1
ATOM 1065 O O . GLY A 1 134 ? 12.054 25.270 69.609 0.00 31.44 134 GLY A O 1
ATOM 1066 N N . SER A 1 135 ? 10.903 23.751 68.333 0.00 33.09 135 SER A N 1
ATOM 1067 C CA . SER A 1 135 ? 11.407 22.507 68.989 0.00 35.24 135 SER A CA 1
ATOM 1068 C C . SER A 1 135 ? 10.870 21.806 70.263 0.00 37.77 135 SER A C 1
ATOM 1069 O O . SER A 1 135 ? 10.260 22.452 71.130 0.00 36.98 135 SER A O 1
ATOM 1072 N N . GLY A 1 136 ? 11.120 20.496 70.328 0.00 41.27 136 GLY A N 1
ATOM 1073 C CA . GLY A 1 136 ? 10.787 19.623 71.456 0.00 46.65 136 GLY A CA 1
ATOM 1074 C C . GLY A 1 136 ? 10.669 18.126 71.112 0.00 51.72 136 GLY A C 1
ATOM 1075 O O . GLY A 1 136 ? 10.262 17.824 70.012 0.00 51.12 136 GLY A O 1
ATOM 1076 N N . LYS A 1 137 ? 11.053 17.178 71.997 1.00 58.80 137 LYS A N 1
ATOM 1077 C CA . LYS A 1 137 ? 10.819 15.752 71.668 1.00 63.66 137 LYS A CA 1
ATOM 1078 C C . LYS A 1 137 ? 9.343 15.469 71.796 1.00 67.65 137 LYS A C 1
ATOM 1079 O O . LYS A 1 137 ? 8.935 14.701 72.694 1.00 70.32 137 LYS A O 1
ATOM 1085 N N . THR A 1 138 ? 8.783 16.166 70.852 1.00 68.43 138 THR A N 1
ATOM 1086 C CA . THR A 1 138 ? 7.403 16.343 70.495 1.00 66.80 138 THR A CA 1
ATOM 1087 C C . THR A 1 138 ? 6.549 16.924 71.580 1.00 63.85 138 THR A C 1
ATOM 1088 O O . THR A 1 138 ? 6.206 16.257 72.574 1.00 67.60 138 THR A O 1
ATOM 1092 N N . PHE A 1 139 ? 6.324 18.168 71.232 1.00 55.18 139 PHE A N 1
ATOM 1093 C CA . PHE A 1 139 ? 5.445 19.041 71.881 1.00 47.63 139 PHE A CA 1
ATOM 1094 C C . PHE A 1 139 ? 4.133 18.324 71.924 1.00 43.90 139 PHE A C 1
ATOM 1095 O O . PHE A 1 139 ? 3.777 17.609 70.988 1.00 42.11 139 PHE A O 1
ATOM 1103 N N . ASP A 1 140 ? 3.395 18.472 72.981 1.00 40.67 140 ASP A N 1
ATOM 1104 C CA . ASP A 1 140 ? 2.143 17.757 73.046 1.00 37.87 140 ASP A CA 1
ATOM 1105 C C . ASP A 1 140 ? 1.109 18.373 72.086 1.00 34.72 140 ASP A C 1
ATOM 1106 O O . ASP A 1 140 ? 0.268 19.185 72.485 1.00 34.94 140 ASP A O 1
ATOM 1111 N N . TRP A 1 141 ? 1.179 17.980 70.819 1.00 31.25 141 TRP A N 1
ATOM 1112 C CA . TRP A 1 141 ? 0.285 18.484 69.783 1.00 30.72 141 TRP A CA 1
ATOM 1113 C C . TRP A 1 141 ? -1.183 18.425 70.189 1.00 28.60 141 TRP A C 1
ATOM 1114 O O . TRP A 1 141 ? -1.971 19.297 69.830 1.00 28.15 141 TRP A O 1
ATOM 1125 N N . SER A 1 142 ? -1.541 17.419 70.978 1.00 29.32 142 SER A N 1
ATOM 1126 C CA . SER A 1 142 ? -2.923 17.237 71.403 1.00 27.55 142 SER A CA 1
ATOM 1127 C C . SER A 1 142 ? -3.493 18.381 72.228 1.00 27.43 142 SER A C 1
ATOM 1128 O O . SER A 1 142 ? -4.704 18.560 72.251 1.00 29.41 142 SER A O 1
ATOM 1131 N N . LEU A 1 143 ? -2.648 19.191 72.862 1.00 26.87 143 LEU A N 1
ATOM 1132 C CA . LEU A 1 143 ? -3.174 20.293 73.664 1.00 29.00 143 LEU A CA 1
ATOM 1133 C C . LEU A 1 143 ? -3.820 21.399 72.819 1.00 31.44 143 LEU A C 1
ATOM 1134 O O . LEU A 1 143 ? -4.615 22.196 73.317 1.00 31.63 143 LEU A O 1
ATOM 1139 N N . ILE A 1 144 ? -3.487 21.424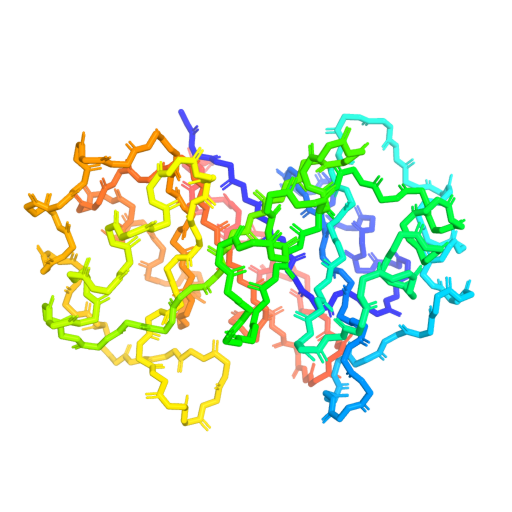 71.531 1.00 29.43 144 ILE A N 1
ATOM 1140 C CA . ILE A 1 144 ? -4.030 22.402 70.589 1.00 28.03 144 ILE A CA 1
ATOM 1141 C C . ILE A 1 144 ? -5.419 21.961 70.091 1.00 27.00 144 ILE A C 1
ATOM 1142 O O . ILE A 1 144 ? -6.289 22.790 69.803 1.00 26.52 144 ILE A O 1
ATOM 1147 N N . LEU A 1 145 ? -5.627 20.648 70.044 1.00 27.27 145 LEU A N 1
ATOM 1148 C CA . LEU A 1 145 ? -6.865 20.052 69.554 1.00 29.19 145 LEU A CA 1
ATOM 1149 C C . LEU A 1 145 ? -8.184 20.662 70.010 1.00 30.29 145 LEU A C 1
ATOM 1150 O O . LEU A 1 145 ? -9.036 20.974 69.175 1.00 30.57 145 LEU A O 1
ATOM 1155 N N . PRO A 1 146 ? -8.390 20.820 71.332 1.00 27.94 146 PRO A N 1
ATOM 1156 C CA . PRO A 1 146 ? -9.665 21.405 71.757 1.00 27.53 146 PRO A CA 1
A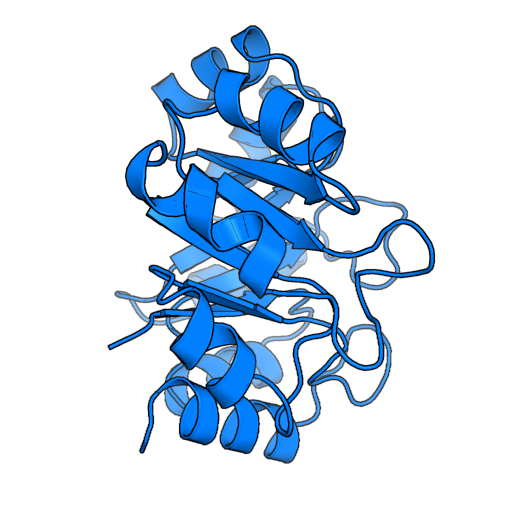TOM 1157 C C . PRO A 1 146 ? -9.945 22.827 71.277 1.00 26.04 146 PRO A C 1
ATOM 1158 O O . PRO A 1 146 ? -11.073 23.302 71.374 1.00 28.50 146 PRO A O 1
ATOM 1162 N N . TYR A 1 147 ? -8.925 23.502 70.762 1.00 26.88 147 TYR A N 1
ATOM 1163 C CA . TYR A 1 147 ? -9.088 24.857 70.254 1.00 26.76 147 TYR A CA 1
ATOM 1164 C C . TYR A 1 147 ? -9.153 24.905 68.739 1.00 27.05 147 TYR A C 1
ATOM 1165 O O . TYR A 1 147 ? -9.464 25.957 68.176 1.00 26.06 147 TYR A O 1
ATOM 1174 N N . ARG A 1 148 ? -8.822 23.789 68.088 1.00 26.99 148 ARG A N 1
ATOM 1175 C CA . ARG A 1 148 ? -8.784 23.732 66.625 1.00 30.41 148 ARG A CA 1
ATOM 1176 C C . ARG A 1 148 ? -9.923 24.394 65.848 1.00 30.95 148 ARG A C 1
ATOM 1177 O O . ARG A 1 148 ? -9.664 25.286 65.036 1.00 33.93 148 ARG A O 1
ATOM 1185 N N . ASP A 1 149 ? -11.170 24.014 66.104 1.00 29.07 149 ASP A N 1
ATOM 1186 C CA . ASP A 1 149 ? -12.288 24.598 65.366 1.00 27.92 149 ASP A CA 1
ATOM 1187 C C . ASP A 1 149 ? -12.658 26.061 65.700 1.00 27.31 149 ASP A C 1
ATOM 1188 O O . ASP A 1 149 ? -13.604 26.613 65.132 1.00 26.51 149 ASP A O 1
ATOM 1193 N N . ARG A 1 150 ? -11.909 26.692 66.603 1.00 26.31 150 ARG A N 1
ATOM 1194 C CA . ARG A 1 150 ? -12.141 28.096 66.943 1.00 27.12 150 ARG A CA 1
ATOM 1195 C C . ARG A 1 150 ? -11.469 29.019 65.9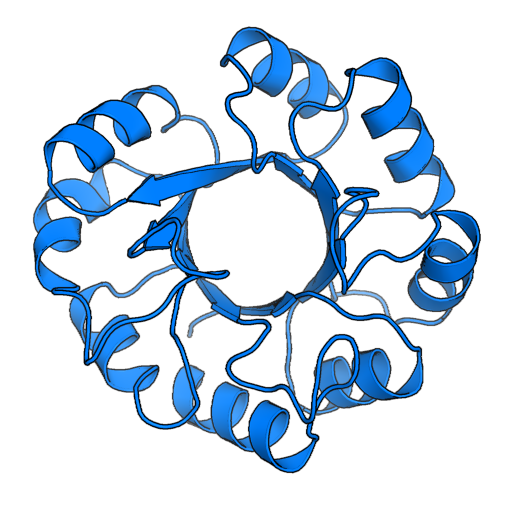05 1.00 26.86 150 ARG A C 1
ATOM 1196 O O . ARG A 1 150 ? -11.841 30.184 65.758 1.00 27.43 150 ARG A O 1
ATOM 1204 N N . PHE A 1 151 ? -10.458 28.495 65.215 1.00 28.91 151 PHE A N 1
ATOM 1205 C CA . PHE A 1 151 ? -9.706 29.243 64.206 1.00 30.87 151 PHE A CA 1
ATOM 1206 C C . PHE A 1 151 ? -10.162 28.926 62.768 1.00 32.84 151 PHE A C 1
ATOM 1207 O O . PHE A 1 151 ? -10.659 27.836 62.490 1.00 35.69 151 PHE A O 1
ATOM 1215 N N . ARG A 1 152 ? -9.987 29.872 61.854 1.00 33.28 152 ARG A N 1
ATOM 1216 C CA . ARG A 1 152 ? -10.363 29.642 60.457 1.00 31.17 152 ARG A CA 1
ATOM 1217 C C . ARG A 1 152 ? -9.325 28.719 59.807 1.00 27.23 152 ARG A C 1
ATOM 1218 O O . ARG A 1 152 ? -9.657 27.649 59.300 1.00 27.63 152 ARG A O 1
ATOM 1226 N N . TYR A 1 153 ? -8.068 29.163 59.812 1.00 23.81 153 TYR A N 1
ATOM 1227 C CA . TYR A 1 153 ? -6.977 28.408 59.212 1.00 25.40 153 TYR A CA 1
ATOM 1228 C C . TYR A 1 153 ? -5.804 28.409 60.164 1.00 24.72 153 TYR A C 1
ATOM 1229 O O . TYR A 1 153 ? -5.434 29.449 60.706 1.00 27.53 153 TYR A O 1
ATOM 1238 N N . LEU A 1 154 ? -5.207 27.238 60.330 1.00 24.02 154 LEU A N 1
ATOM 1239 C CA . LEU A 1 154 ? -4.099 27.055 61.244 1.00 24.56 154 LEU A CA 1
ATOM 1240 C C . LEU A 1 154 ? -2.856 26.515 60.561 1.00 20.21 154 LEU A C 1
ATOM 1241 O O . LEU A 1 154 ? -2.915 25.544 59.805 1.00 23.35 154 LEU A O 1
ATOM 1246 N N . VAL A 1 155 ? -1.730 27.139 60.861 1.00 19.82 155 VAL A N 1
ATOM 1247 C CA . VAL A 1 155 ? -0.434 26.726 60.351 1.00 22.00 155 VAL A CA 1
ATOM 1248 C C . VAL A 1 155 ? 0.363 26.243 61.556 1.00 22.35 155 VAL A C 1
ATOM 1249 O O . VAL A 1 155 ? 0.608 27.009 62.485 1.00 24.86 155 VAL A O 1
ATOM 1253 N N . LEU A 1 156 ? 0.754 24.982 61.549 1.00 23.24 156 LEU A N 1
ATOM 1254 C CA . LEU A 1 156 ? 1.525 24.414 62.636 1.00 25.10 156 LEU A CA 1
ATOM 1255 C C . LEU A 1 156 ? 2.999 24.740 62.392 1.00 27.98 156 LEU A C 1
ATOM 1256 O O . LEU A 1 156 ? 3.485 24.594 61.268 1.00 26.90 156 LEU A O 1
ATOM 1261 N N . SER A 1 157 ? 3.708 25.165 63.437 1.00 25.31 157 SER A N 1
ATOM 1262 C CA . SER A 1 157 ? 5.120 25.515 63.327 1.00 25.51 157 SER A CA 1
ATOM 1263 C C . SER A 1 157 ? 5.901 25.231 64.625 1.00 29.50 157 SER A C 1
ATOM 1264 O O . SER A 1 157 ? 5.319 25.117 65.708 1.00 28.67 157 SER A O 1
ATOM 1267 N N . GLY A 1 158 ? 7.227 25.147 64.500 1.00 30.24 158 GLY A N 1
ATOM 1268 C CA . GLY A 1 158 ? 8.091 24.919 65.654 1.00 27.52 158 GLY A CA 1
ATOM 1269 C C . GLY A 1 158 ? 8.567 23.496 65.880 1.00 26.78 158 GLY A C 1
ATOM 1270 O O . GLY A 1 158 ? 7.803 22.625 66.268 1.00 30.30 158 GLY A O 1
ATOM 1271 N N . GLY A 1 159 ? 9.839 23.240 65.614 1.00 25.99 159 GLY A N 1
ATOM 1272 C CA . GLY A 1 159 ? 10.371 21.899 65.804 1.00 27.88 159 GLY A CA 1
ATOM 1273 C C . GLY A 1 159 ? 9.893 20.794 64.874 1.00 29.23 159 GLY A C 1
ATOM 1274 O O . GLY A 1 159 ? 10.087 19.609 65.168 1.00 30.78 159 GLY A O 1
ATOM 1275 N N . LEU A 1 160 ? 9.251 21.151 63.767 1.00 28.80 160 LEU A N 1
ATOM 1276 C CA . LEU A 1 160 ? 8.803 20.133 62.834 1.00 27.09 160 LEU A CA 1
ATOM 1277 C C . LEU A 1 160 ? 10.028 19.735 62.005 1.00 26.54 160 LEU A C 1
ATOM 1278 O O . LEU A 1 160 ? 10.925 20.549 61.764 1.00 26.62 160 LEU A O 1
ATOM 1283 N N . ASN A 1 161 ? 10.148 18.452 61.711 1.00 24.78 161 ASN A N 1
ATOM 1284 C CA . ASN A 1 161 ? 11.260 17.972 60.923 1.00 25.85 161 ASN A CA 1
ATOM 1285 C C . ASN A 1 161 ? 10.719 16.778 60.156 1.00 26.05 161 ASN A C 1
ATOM 1286 O O . ASN A 1 161 ? 9.576 16.363 60.377 1.00 26.06 161 ASN A O 1
ATOM 1291 N N . PRO A 1 162 ? 11.520 16.198 59.252 1.00 26.39 162 PRO A N 1
ATOM 1292 C CA . PRO A 1 162 ? 11.031 15.046 58.491 1.00 27.65 162 PRO A CA 1
ATOM 1293 C C . PRO A 1 162 ? 10.456 13.879 59.305 1.00 29.61 162 PRO A C 1
ATOM 1294 O O . PRO A 1 162 ? 9.483 13.250 58.873 1.00 30.11 162 PRO A O 1
ATOM 1298 N N . GLU A 1 163 ? 11.028 13.604 60.478 1.00 28.80 163 GLU A N 1
ATOM 1299 C CA . GLU A 1 163 ? 10.578 12.478 61.284 1.00 29.37 163 GLU A CA 1
ATOM 1300 C C . GLU A 1 163 ? 9.313 12.707 62.075 1.00 29.46 163 GLU A C 1
ATOM 1301 O O . GLU A 1 163 ? 8.602 11.762 62.372 1.00 30.94 163 GLU A O 1
ATOM 1307 N N . ASN A 1 164 ? 8.986 13.949 62.395 1.00 31.52 164 ASN A N 1
ATOM 1308 C CA . ASN A 1 164 ? 7.792 14.168 63.199 1.00 31.25 164 ASN A CA 1
ATOM 1309 C C . ASN A 1 164 ? 6.584 14.863 62.569 1.00 33.28 164 ASN A C 1
ATOM 1310 O O . ASN A 1 164 ? 5.540 14.953 63.223 1.00 35.36 164 ASN A O 1
ATOM 1315 N N . VAL A 1 165 ? 6.687 15.333 61.322 1.00 33.60 165 VAL A N 1
ATOM 1316 C CA . VAL A 1 165 ? 5.545 16.039 60.699 1.00 31.07 165 VAL A CA 1
ATOM 1317 C C . VAL A 1 165 ? 4.229 15.285 60.643 1.00 28.61 165 VAL A C 1
ATOM 1318 O O . VAL A 1 165 ? 3.196 15.833 61.011 1.00 30.62 165 VAL A O 1
ATOM 1322 N N . ARG A 1 166 ? 4.256 14.064 60.116 1.00 30.22 166 ARG A N 1
ATOM 1323 C CA . ARG A 1 166 ? 3.052 13.247 59.970 1.00 31.28 166 ARG A CA 1
ATOM 1324 C C . ARG A 1 166 ? 2.266 13.118 61.261 1.00 30.92 166 ARG A C 1
ATOM 1325 O O . ARG A 1 166 ? 1.045 13.228 61.251 1.00 31.36 166 ARG A O 1
ATOM 1333 N N . SER A 1 167 ? 2.969 12.865 62.364 1.00 30.98 167 SER A N 1
ATOM 1334 C CA . SER A 1 167 ? 2.340 12.731 63.672 1.00 28.53 167 SER A CA 1
ATOM 1335 C C . SER A 1 167 ? 1.657 14.017 64.055 1.00 26.20 167 SER A C 1
ATOM 1336 O O . SER A 1 167 ? 0.477 14.001 64.379 1.00 27.97 167 SER A O 1
ATOM 1339 N N . ALA A 1 168 ? 2.373 15.134 63.946 1.00 24.12 168 ALA A N 1
ATOM 1340 C CA . ALA A 1 168 ? 1.807 16.446 64.249 1.00 25.01 168 ALA A CA 1
ATOM 1341 C C . ALA A 1 168 ? 0.533 16.716 63.415 1.00 28.95 168 ALA A C 1
ATOM 1342 O O . ALA A 1 168 ? -0.491 17.206 63.925 1.00 28.52 168 ALA A O 1
ATOM 1344 N N . ILE A 1 169 ? 0.595 16.374 62.132 1.00 29.16 169 ILE A N 1
ATOM 1345 C CA . ILE A 1 169 ? -0.527 16.571 61.220 1.00 27.33 169 ILE A CA 1
ATOM 1346 C C . ILE A 1 169 ? -1.699 15.642 61.538 1.00 27.04 169 ILE A C 1
ATOM 1347 O O . ILE A 1 169 ? -2.847 16.076 61.501 1.00 25.11 169 ILE A O 1
ATOM 1352 N N . ASP A 1 170 ? -1.413 14.380 61.863 1.00 29.09 170 ASP A N 1
ATOM 1353 C CA . ASP A 1 170 ? -2.475 13.419 62.186 1.00 33.41 170 ASP A CA 1
ATOM 1354 C C . ASP A 1 170 ? -3.299 13.906 63.349 1.00 30.74 170 ASP A C 1
ATOM 1355 O O . ASP A 1 170 ? -4.521 13.815 63.334 1.00 33.08 170 ASP A O 1
ATOM 1360 N N . VAL A 1 171 ? -2.618 14.436 64.355 1.00 29.81 171 VAL A N 1
ATOM 1361 C CA . VAL A 1 171 ? -3.287 14.922 65.554 1.00 30.27 171 VAL A CA 1
ATOM 1362 C C . VAL A 1 171 ? -4.110 16.179 65.305 1.00 28.00 171 VAL A C 1
ATOM 1363 O O . VAL A 1 171 ? -5.330 16.175 65.456 1.00 27.80 171 VAL A O 1
ATOM 1367 N N . VAL A 1 172 ? -3.442 17.244 64.880 1.00 29.14 172 VAL A N 1
ATOM 1368 C CA . VAL A 1 172 ? -4.100 18.522 64.660 1.00 27.09 172 VAL A CA 1
ATOM 1369 C C . VAL A 1 172 ? -4.902 18.685 63.362 1.00 29.33 172 VAL A C 1
ATOM 1370 O O . VAL A 1 172 ? -5.993 19.251 63.387 1.00 30.38 172 VAL A O 1
ATOM 1374 N N . ARG A 1 173 ? -4.395 18.123 62.260 1.00 28.61 173 ARG A N 1
ATOM 1375 C CA . ARG A 1 173 ? -5.013 18.237 60.931 1.00 27.74 173 ARG A CA 1
ATOM 1376 C C . ARG A 1 173 ? -5.108 19.729 60.611 1.00 25.87 173 ARG A C 1
ATOM 1377 O O . ARG A 1 173 ? -6.198 20.279 60.466 1.00 25.95 173 ARG A O 1
ATOM 1385 N N . PRO A 1 174 ? -3.946 20.421 60.540 1.00 25.31 174 PRO A N 1
ATOM 1386 C CA . PRO A 1 174 ? -3.885 21.863 60.247 1.00 25.29 174 PRO A CA 1
ATOM 1387 C C . PRO A 1 174 ? -4.030 22.145 58.771 1.00 24.14 174 PRO A C 1
ATOM 1388 O O . PRO A 1 174 ? -4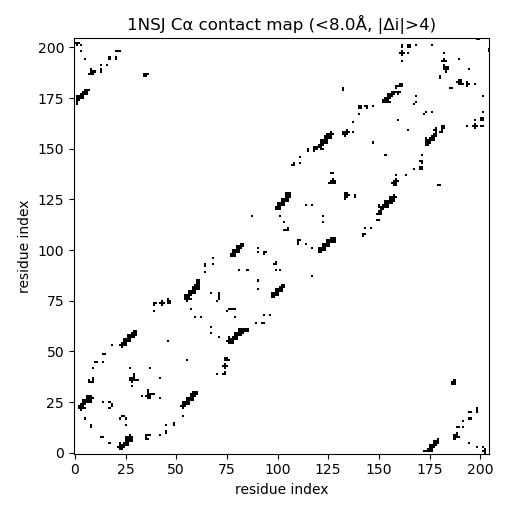.011 21.214 57.969 1.00 26.78 174 PRO A O 1
ATOM 1392 N N . PHE A 1 175 ? -4.198 23.414 58.408 1.00 24.38 175 PHE A N 1
ATOM 1393 C CA . PHE A 1 175 ? -4.317 23.779 56.994 1.00 22.85 175 PHE A CA 1
ATOM 1394 C C . PHE A 1 175 ? -2.928 23.667 56.393 1.00 23.66 175 PHE A C 1
ATOM 1395 O O . PHE A 1 175 ? -2.740 23.140 55.299 1.00 23.42 175 PHE A O 1
ATOM 1403 N N . ALA A 1 176 ? -1.945 24.131 57.149 1.00 23.95 176 ALA A N 1
ATOM 1404 C CA . ALA A 1 176 ? -0.578 24.120 56.704 1.00 21.38 176 ALA A CA 1
ATOM 1405 C C . ALA A 1 176 ? 0.380 23.756 57.830 1.00 23.04 176 ALA A C 1
ATOM 1406 O O . ALA A 1 176 ? 0.023 23.717 59.014 1.00 24.72 176 ALA A O 1
ATOM 1408 N N . VAL A 1 177 ? 1.621 23.565 57.436 1.00 18.65 177 VAL A N 1
ATOM 1409 C CA . VAL A 1 177 ? 2.692 23.196 58.318 1.00 22.28 177 VAL A CA 1
ATOM 1410 C C . VAL A 1 177 ? 3.853 24.121 57.878 1.00 25.64 177 VAL A C 1
ATOM 1411 O O . VAL A 1 177 ? 3.951 24.462 56.704 1.00 28.90 177 VAL A O 1
ATOM 1415 N N . ASP A 1 178 ? 4.699 24.560 58.802 1.00 22.00 178 ASP A N 1
ATOM 1416 C CA . ASP A 1 178 ? 5.783 25.488 58.508 1.00 19.76 178 ASP A CA 1
ATOM 1417 C C . ASP A 1 178 ? 7.093 25.007 59.122 1.00 23.09 178 ASP A C 1
ATOM 1418 O O . ASP A 1 178 ? 7.096 24.505 60.241 1.00 26.55 178 ASP A O 1
ATOM 1423 N N . VAL A 1 179 ? 8.213 25.192 58.427 1.00 22.53 179 VAL A N 1
ATOM 1424 C CA . VAL A 1 179 ? 9.500 24.728 58.947 1.00 22.25 179 VAL A CA 1
ATOM 1425 C C . VAL A 1 179 ? 10.663 25.577 58.432 1.00 25.10 179 VAL A C 1
ATOM 1426 O O . VAL A 1 179 ? 10.621 26.102 57.315 1.00 27.05 179 VAL A O 1
ATOM 1430 N N . SER A 1 180 ? 11.686 25.739 59.265 1.00 23.65 180 SER A N 1
ATOM 1431 C CA . SER A 1 180 ? 12.864 26.510 58.888 1.00 24.59 180 SER A CA 1
ATOM 1432 C C . SER A 1 180 ? 14.148 25.747 59.202 1.00 29.02 180 SER A C 1
ATOM 1433 O O . SER A 1 180 ? 14.802 25.224 58.303 1.00 30.69 180 SER A O 1
ATOM 1436 N N . SER A 1 181 ? 14.476 25.622 60.483 1.00 29.00 181 SER A N 1
ATOM 1437 C CA . SER A 1 181 ? 15.695 24.920 60.888 1.00 29.80 181 SER A CA 1
ATOM 1438 C C . SER A 1 181 ? 15.590 23.409 60.834 1.00 26.33 181 SER A C 1
ATOM 1439 O O . SER A 1 181 ? 16.605 22.726 60.770 1.00 26.68 181 SER A O 1
ATOM 1442 N N . GLY A 1 182 ? 14.367 22.891 60.843 1.00 26.46 182 GLY A N 1
ATOM 1443 C CA . GLY A 1 182 ? 14.180 21.449 60.770 1.00 28.81 182 GLY A CA 1
ATOM 1444 C C . GLY A 1 182 ? 14.592 20.864 59.425 1.00 30.34 182 GLY A C 1
ATOM 1445 O O . GLY A 1 182 ? 14.613 19.640 59.269 1.00 30.86 182 GLY A O 1
ATOM 1446 N N . VAL A 1 183 ? 14.839 21.735 58.440 1.00 29.69 183 VAL A N 1
ATOM 1447 C CA . VAL A 1 183 ? 15.280 21.304 57.106 1.00 28.18 183 VAL A CA 1
ATOM 1448 C C . VAL A 1 183 ? 16.532 22.079 56.683 1.00 30.18 183 VAL A C 1
ATOM 1449 O O . VAL A 1 183 ? 16.797 22.236 55.493 1.00 30.58 183 VAL A O 1
ATOM 1453 N N . GLU A 1 184 ? 17.319 22.531 57.659 1.00 29.71 184 GLU A N 1
ATOM 1454 C CA . GLU A 1 184 ? 18.534 23.292 57.386 1.00 28.79 184 GLU A CA 1
ATOM 1455 C C . GLU A 1 184 ? 19.836 22.507 57.476 1.00 29.75 184 GLU A C 1
ATOM 1456 O O . GLU A 1 184 ? 19.940 21.526 58.221 1.00 30.42 184 GLU A O 1
ATOM 1462 N N . ALA A 1 185 ? 20.813 22.940 56.682 1.00 28.54 185 ALA A N 1
ATOM 1463 C CA . ALA A 1 185 ? 22.151 22.362 56.696 1.00 30.07 185 ALA A CA 1
ATOM 1464 C C . ALA A 1 185 ? 22.870 23.148 57.822 1.00 31.40 185 ALA A C 1
ATOM 1465 O O . ALA A 1 185 ? 23.628 22.591 58.615 1.00 33.63 185 ALA A O 1
ATOM 1467 N N . PHE A 1 186 ? 22.612 24.453 57.851 1.00 30.34 186 PHE A N 1
ATOM 1468 C CA . PHE A 1 186 ? 23.123 25.394 58.839 1.00 31.69 186 PHE A CA 1
ATOM 1469 C C . PHE A 1 186 ? 22.278 26.656 58.613 1.00 33.09 186 PHE A C 1
ATOM 1470 O O . PHE A 1 186 ? 21.506 26.697 57.654 1.00 32.81 186 PHE A O 1
ATOM 1478 N N . PRO A 1 187 ? 22.349 27.664 59.507 1.00 34.68 187 PRO A N 1
ATOM 1479 C CA . PRO A 1 187 ? 21.573 28.914 59.397 1.00 34.58 187 PRO A CA 1
ATOM 1480 C C . PRO A 1 187 ? 21.578 29.620 58.036 1.00 33.24 187 PRO A C 1
ATOM 1481 O O . PRO A 1 187 ? 22.619 30.115 57.593 1.00 32.29 187 PRO A O 1
ATOM 1485 N N . GLY A 1 188 ? 20.403 29.692 57.408 1.00 30.81 188 GLY A N 1
ATOM 1486 C CA . GLY A 1 188 ? 20.270 30.339 56.112 1.00 29.71 188 GLY A CA 1
ATOM 1487 C C . GLY A 1 188 ? 20.412 29.432 54.893 1.00 29.44 188 GLY A C 1
ATOM 1488 O O . GLY A 1 188 ? 20.023 29.814 53.788 1.00 34.37 188 GLY A O 1
ATOM 1489 N N . LYS A 1 189 ? 20.931 28.222 55.075 1.00 27.82 189 LYS A N 1
ATOM 1490 C CA . LYS A 1 189 ? 21.119 27.291 53.968 1.00 27.13 189 LYS A CA 1
ATOM 1491 C C . LYS A 1 189 ? 20.337 26.008 54.194 1.00 26.47 189 LYS A C 1
ATOM 1492 O O . LYS A 1 189 ? 20.527 25.318 55.194 1.00 26.45 189 LYS A O 1
ATOM 1498 N N . LYS A 1 190 ? 19.462 25.682 53.253 1.00 25.78 190 LYS A N 1
ATOM 1499 C CA . LYS A 1 190 ? 18.653 24.489 53.370 1.00 22.97 190 LYS A CA 1
ATOM 1500 C C . LYS A 1 190 ? 19.385 23.251 52.905 1.00 25.02 190 LYS A C 1
ATOM 1501 O O . LYS A 1 190 ? 20.330 23.324 52.112 1.00 25.13 190 LYS A O 1
ATOM 1507 N N . ASP A 1 191 ? 18.983 22.119 53.471 1.00 26.09 191 ASP A N 1
ATOM 1508 C CA . ASP A 1 191 ? 19.519 20.818 53.102 1.00 28.22 191 ASP A CA 1
ATOM 1509 C C . ASP A 1 191 ? 18.399 20.288 52.190 1.00 28.80 191 ASP A C 1
ATOM 1510 O O . ASP A 1 191 ? 17.260 20.123 52.642 1.00 29.53 191 ASP A O 1
ATOM 1515 N N . HIS A 1 192 ? 18.725 20.039 50.917 1.00 27.57 192 HIS A N 1
ATOM 1516 C CA . HIS A 1 192 ? 17.748 19.590 49.924 1.00 25.90 192 HIS A CA 1
ATOM 1517 C C . HIS A 1 192 ? 17.103 18.239 50.166 1.00 24.25 192 HIS A C 1
ATOM 1518 O O . HIS A 1 192 ? 15.890 18.079 49.968 1.00 24.64 192 HIS A O 1
ATOM 1525 N N . ASP A 1 193 ? 17.888 17.278 50.636 1.00 23.33 193 ASP A N 1
ATOM 1526 C CA . ASP A 1 193 ? 17.335 15.972 50.940 1.00 23.70 193 ASP A CA 1
ATOM 1527 C C . ASP A 1 193 ? 16.269 16.137 52.044 1.00 26.71 193 ASP A C 1
ATOM 1528 O O . ASP A 1 193 ? 15.212 15.506 51.982 1.00 26.10 193 ASP A O 1
ATOM 1533 N N . SER A 1 194 ? 16.539 16.996 53.038 1.00 27.35 194 SER A N 1
ATOM 1534 C CA . SER A 1 194 ? 15.582 17.266 54.139 1.00 27.90 194 SER A CA 1
ATOM 1535 C C . SER A 1 194 ? 14.294 17.934 53.651 1.00 25.78 194 SER A C 1
ATOM 1536 O O . SER A 1 194 ? 13.201 17.551 54.094 1.00 24.56 194 SER A O 1
ATOM 1539 N N . ILE A 1 195 ? 14.419 18.946 52.780 1.00 24.87 195 ILE A N 1
ATOM 1540 C CA . ILE A 1 195 ? 13.232 19.614 52.241 1.00 23.51 195 ILE A CA 1
ATOM 1541 C C . ILE A 1 195 ? 12.378 18.573 51.522 1.00 24.10 195 ILE A C 1
ATOM 1542 O O . ILE A 1 195 ? 11.175 18.496 51.750 1.00 27.01 195 ILE A O 1
ATOM 1547 N N . LYS A 1 196 ? 13.017 17.737 50.704 1.00 25.49 196 LYS A N 1
ATOM 1548 C CA . LYS A 1 196 ? 12.336 16.677 49.956 1.00 24.21 196 LYS A CA 1
ATOM 1549 C C . LYS A 1 196 ? 11.542 15.743 50.854 1.00 25.75 196 LYS A C 1
ATOM 1550 O O . LYS A 1 196 ? 10.378 15.454 50.599 1.00 29.95 196 LYS A O 1
ATOM 1556 N N . MET A 1 197 ? 12.225 15.179 51.837 1.00 26.87 197 MET A N 1
ATOM 1557 C CA . MET A 1 197 ? 11.616 14.258 52.777 1.00 28.23 197 MET A CA 1
ATOM 1558 C C . MET A 1 197 ? 10.506 14.917 53.615 1.00 29.64 197 MET A C 1
ATOM 1559 O O . MET A 1 197 ? 9.433 14.331 53.812 1.00 29.18 197 MET A O 1
ATOM 1564 N N . PHE A 1 198 ? 10.742 16.149 54.063 1.00 28.45 198 PHE A N 1
ATOM 1565 C CA . PHE A 1 198 ? 9.746 16.867 54.838 1.00 26.91 198 PHE A CA 1
ATOM 1566 C C . PHE A 1 198 ? 8.447 17.015 54.042 1.00 27.39 198 PHE A C 1
ATOM 1567 O O . PHE A 1 198 ? 7.367 16.742 54.561 1.00 27.81 198 PHE A O 1
ATOM 1575 N N . ILE A 1 199 ? 8.544 17.475 52.795 1.00 28.46 199 ILE A N 1
ATOM 1576 C CA . ILE A 1 199 ? 7.349 17.650 51.963 1.00 27.32 199 ILE A CA 1
ATOM 1577 C C . ILE A 1 199 ? 6.710 16.294 51.641 1.00 28.11 199 ILE A C 1
ATOM 1578 O O . ILE A 1 199 ? 5.491 16.166 51.689 1.00 29.37 199 ILE A O 1
ATOM 1583 N N . LYS A 1 200 ? 7.522 15.279 51.341 1.00 30.29 200 LYS A N 1
ATOM 1584 C CA . LYS A 1 200 ? 6.993 13.949 51.035 1.00 31.41 200 LYS A CA 1
ATOM 1585 C C . LYS A 1 200 ? 6.235 13.398 52.240 1.00 32.15 200 LYS A C 1
ATOM 1586 O O . LYS A 1 200 ? 5.136 12.868 52.103 1.00 32.09 200 LYS A O 1
ATOM 1592 N N . ASN A 1 201 ? 6.799 13.552 53.428 1.00 30.14 201 ASN A N 1
ATOM 1593 C CA . ASN A 1 201 ? 6.127 13.053 54.618 1.00 30.26 201 ASN A CA 1
ATOM 1594 C C . ASN A 1 201 ? 4.921 13.852 55.054 1.00 31.00 201 ASN A C 1
ATOM 1595 O O . ASN A 1 201 ? 3.944 13.282 55.542 1.00 32.01 201 ASN A O 1
ATOM 1600 N N . ALA A 1 202 ? 4.998 15.171 54.910 1.00 30.76 202 ALA A N 1
ATOM 1601 C CA . ALA A 1 202 ? 3.900 16.042 55.301 1.00 29.94 202 ALA A CA 1
ATOM 1602 C C . ALA A 1 202 ? 2.695 15.817 54.399 1.00 31.26 202 ALA A C 1
ATOM 1603 O O . ALA A 1 202 ? 1.569 15.718 54.876 1.00 30.84 202 ALA A O 1
ATOM 1605 N N . LYS A 1 203 ? 2.942 15.694 53.098 1.00 32.87 203 LYS A N 1
ATOM 1606 C CA . LYS A 1 203 ? 1.869 15.505 52.114 1.00 36.42 203 LYS A CA 1
ATOM 1607 C C . LYS A 1 203 ? 1.477 14.069 51.778 1.00 38.62 203 LYS A C 1
ATOM 1608 O O . LYS A 1 203 ? 0.470 13.857 51.113 1.00 41.91 203 LYS A O 1
ATOM 1614 N N . GLY A 1 204 ? 2.270 13.093 52.207 1.00 40.55 204 GLY A N 1
ATOM 1615 C CA . GLY A 1 204 ? 1.957 11.701 51.913 1.00 43.50 204 GLY A CA 1
ATOM 1616 C C . GLY A 1 204 ? 2.200 11.282 50.469 1.00 46.05 204 GLY A C 1
ATOM 1617 O O . GLY A 1 204 ? 1.402 10.553 49.876 1.00 47.73 204 GLY A O 1
ATOM 1618 N N . LEU A 1 205 ? 3.297 11.766 49.903 1.00 47.27 205 LEU A N 1
ATOM 1619 C CA . LEU A 1 205 ? 3.685 11.470 48.528 1.00 48.90 205 LEU A CA 1
ATOM 1620 C C . LEU A 1 205 ? 4.592 10.245 48.394 1.00 49.71 205 LEU A C 1
ATOM 1621 O O . LEU A 1 205 ? 5.038 9.719 49.437 1.00 49.38 205 LEU A O 1
#

InterPro domains:
  IPR001240 N-(5'phosphoribosyl) anthranilate isomerase (PRAI) domain [MF_00135] (2-205)
  IPR001240 N-(5'phosphoribosyl) anthranilate isomerase (PRAI) domain [PF00697] (4-201)
  IPR001240 N-(5'phosphoribosyl) anthranilate isomerase (PRAI) domain [cd00405] (4-202)
  IPR011060 Ribulose-phosphate binding barrel [SSF51366] (3-203)
  IPR013785 Aldolase-type TIM barrel [G3DSA:3.20.20.70] (1-205)
  IPR044643 N-(5'-phosphoribosyl)anthranilate isomerase family [PTHR42894] (2-204)

Foldseek 3Di:
DAAEEAELAADQVVVVLLVVLHHQEYEAECEVPALSHHDLVSLLVNLVPDDPRHFYEYEDAPDQLVVQVVSCVSSVGQEYEYEYCDDVVSVVVNVVPHAYEYEFEDQAVVSVVVVLVVQVHAYEYQYDDDPDSADDVDRPLLRCQVCQVSHDFYEYHGHDWLVCQLVSCVRRVGNYYYYYVNQPPDRNHGDSVRSNSNCCNNVVD

Organism: Thermotoga maritima (strain ATCC 43589 / DSM 3109 / JCM 10099 / NBRC 100826 / MSB8) (NCBI:txid243274)